Protein AF-A0A3M2I0D1-F1 (afdb_monomer_lite)

Structure (mmCIF, N/CA/C/O backbone):
data_AF-A0A3M2I0D1-F1
#
_entry.id   AF-A0A3M2I0D1-F1
#
loop_
_atom_site.group_PDB
_atom_site.id
_atom_site.type_symbol
_atom_site.label_atom_id
_atom_site.label_alt_id
_atom_site.label_comp_id
_atom_site.label_asym_id
_atom_site.label_entity_id
_atom_site.label_seq_id
_atom_site.pdbx_PDB_ins_code
_atom_site.Cartn_x
_atom_site.Cartn_y
_atom_site.Cartn_z
_atom_site.occupancy
_atom_site.B_iso_or_equiv
_atom_site.auth_seq_id
_atom_site.auth_comp_id
_atom_site.auth_asym_id
_atom_site.auth_atom_id
_atom_site.pdbx_PDB_model_num
ATOM 1 N N . MET A 1 1 ? 8.940 9.915 -27.633 1.00 45.81 1 MET A N 1
ATOM 2 C CA . MET A 1 1 ? 9.329 9.315 -28.927 1.00 45.81 1 MET A CA 1
ATOM 3 C C . MET A 1 1 ? 9.428 7.817 -28.698 1.00 45.81 1 MET A C 1
ATOM 5 O O . MET A 1 1 ? 9.950 7.446 -27.655 1.00 45.81 1 MET A O 1
ATOM 9 N N . GLU A 1 2 ? 8.844 6.983 -29.555 1.00 54.72 2 GLU A N 1
ATOM 10 C CA . GLU A 1 2 ? 8.881 5.522 -29.379 1.00 54.72 2 GLU A CA 1
ATOM 11 C C . GLU A 1 2 ? 10.183 4.942 -29.901 1.00 54.72 2 GLU A C 1
ATOM 13 O O . GLU A 1 2 ? 10.673 5.394 -30.930 1.00 54.72 2 GLU A O 1
ATOM 18 N N . ALA A 1 3 ? 10.687 3.928 -29.201 1.00 62.19 3 ALA A N 1
ATOM 19 C CA . ALA A 1 3 ? 11.728 3.029 -29.663 1.00 62.19 3 ALA A CA 1
ATOM 20 C C . ALA A 1 3 ? 11.055 1.749 -30.174 1.00 62.19 3 ALA A C 1
ATOM 22 O O . ALA A 1 3 ? 10.749 0.891 -29.354 1.00 62.19 3 ALA A O 1
ATOM 23 N N . PRO A 1 4 ? 10.797 1.597 -31.490 1.00 59.12 4 PRO A N 1
ATOM 24 C CA . PRO A 1 4 ? 9.963 0.507 -32.016 1.00 59.12 4 PRO A CA 1
ATOM 25 C C . PRO A 1 4 ? 10.510 -0.893 -31.703 1.00 59.12 4 PRO A C 1
ATOM 27 O O . PRO A 1 4 ? 9.766 -1.866 -31.648 1.00 59.12 4 PRO A O 1
ATOM 30 N N . SER A 1 5 ? 11.820 -0.998 -31.469 1.00 67.62 5 SER A N 1
ATOM 31 C CA . SER A 1 5 ? 12.511 -2.232 -31.084 1.00 67.62 5 SER A CA 1
ATOM 32 C C . SER A 1 5 ? 12.502 -2.518 -29.577 1.00 67.62 5 SER A C 1
ATOM 34 O O . SER A 1 5 ? 12.949 -3.588 -29.160 1.00 67.62 5 SER A O 1
ATOM 36 N N . ILE A 1 6 ? 12.013 -1.585 -28.755 1.00 75.94 6 ILE A N 1
ATOM 37 C CA . ILE A 1 6 ? 12.013 -1.675 -27.297 1.00 75.94 6 ILE A CA 1
ATOM 38 C C . ILE A 1 6 ? 10.580 -1.765 -26.790 1.00 75.94 6 ILE A C 1
ATOM 40 O O . ILE A 1 6 ? 9.801 -0.816 -26.861 1.00 75.94 6 ILE A O 1
ATOM 44 N N . ARG A 1 7 ? 10.244 -2.925 -26.230 1.00 82.62 7 ARG A N 1
ATOM 45 C CA . ARG A 1 7 ? 8.910 -3.189 -25.688 1.00 82.62 7 ARG A CA 1
ATOM 46 C C . ARG A 1 7 ? 8.740 -2.573 -24.303 1.00 82.62 7 ARG A C 1
ATOM 48 O O . ARG A 1 7 ? 9.711 -2.462 -23.546 1.00 82.62 7 ARG A O 1
ATOM 55 N N . LEU A 1 8 ? 7.484 -2.253 -23.977 1.00 83.69 8 LEU A N 1
ATOM 56 C CA . LEU A 1 8 ? 7.058 -1.859 -22.637 1.00 83.69 8 LEU A CA 1
ATOM 57 C C . LEU A 1 8 ? 7.552 -2.871 -21.600 1.00 83.69 8 LEU A C 1
ATOM 59 O O . LEU A 1 8 ? 7.472 -4.088 -21.780 1.00 83.69 8 LEU A O 1
ATOM 63 N N . SER A 1 9 ? 8.048 -2.331 -20.503 1.00 91.88 9 SER A N 1
ATOM 64 C CA . SER A 1 9 ? 8.570 -3.048 -19.355 1.00 91.88 9 SER A CA 1
ATOM 65 C C . SER A 1 9 ? 7.920 -2.496 -18.093 1.00 91.88 9 SER A C 1
ATOM 67 O O . SER A 1 9 ? 7.564 -1.321 -17.992 1.00 91.88 9 SER A O 1
ATOM 69 N N . ALA A 1 10 ? 7.795 -3.366 -17.110 1.00 93.81 10 ALA A N 1
ATOM 70 C CA . ALA A 1 10 ? 7.393 -3.028 -15.763 1.00 93.81 10 ALA A CA 1
ATOM 71 C C . ALA A 1 10 ? 8.303 -3.769 -14.778 1.00 93.81 10 ALA A C 1
ATOM 73 O O . ALA A 1 10 ? 9.190 -4.530 -15.178 1.00 93.81 10 ALA A O 1
ATOM 74 N N . MET A 1 11 ? 8.114 -3.534 -13.489 1.00 90.94 11 MET A N 1
ATOM 75 C CA . MET A 1 11 ? 8.874 -4.178 -12.433 1.00 90.94 11 MET A CA 1
ATOM 76 C C . MET A 1 11 ? 7.936 -4.900 -11.482 1.00 90.94 11 MET A C 1
ATOM 78 O O . MET A 1 11 ? 7.027 -4.294 -10.911 1.00 90.94 11 MET A O 1
ATOM 82 N N . ASN A 1 12 ? 8.202 -6.190 -11.296 1.00 87.38 12 ASN A N 1
ATOM 83 C CA . ASN A 1 12 ? 7.655 -6.958 -10.191 1.00 87.38 12 ASN A CA 1
ATOM 84 C C . ASN A 1 12 ? 8.738 -7.058 -9.109 1.00 87.38 12 ASN A C 1
ATOM 86 O O . ASN A 1 12 ? 9.779 -7.688 -9.330 1.00 87.38 12 ASN A O 1
ATOM 90 N N . LEU A 1 13 ? 8.534 -6.356 -7.989 1.00 85.12 13 LEU A N 1
ATOM 91 C CA . LEU A 1 13 ? 9.593 -6.008 -7.038 1.00 85.12 13 LEU A CA 1
ATOM 92 C C . LEU A 1 13 ? 10.851 -5.545 -7.788 1.00 85.12 13 LEU A C 1
ATOM 94 O O . LEU A 1 13 ? 10.807 -4.545 -8.495 1.00 85.12 13 LEU A O 1
ATOM 98 N N . ILE A 1 14 ? 11.952 -6.283 -7.677 1.00 84.94 14 ILE A N 1
ATOM 99 C CA . ILE A 1 14 ? 13.263 -5.952 -8.248 1.00 84.94 14 ILE A CA 1
ATOM 100 C C . ILE A 1 14 ? 13.497 -6.528 -9.653 1.00 84.94 14 ILE A C 1
ATOM 102 O O . ILE A 1 14 ? 14.562 -6.324 -10.232 1.00 84.94 14 ILE A O 1
ATOM 106 N N . LYS A 1 15 ? 12.548 -7.296 -10.206 1.00 87.81 15 LYS A N 1
ATOM 107 C CA . LYS A 1 15 ? 12.716 -7.984 -11.492 1.00 87.81 15 LYS A CA 1
ATOM 108 C C . LYS A 1 15 ? 11.980 -7.235 -12.608 1.00 87.81 15 LYS A C 1
ATOM 110 O O . LYS A 1 15 ? 10.758 -7.092 -12.530 1.00 87.81 15 LYS A O 1
ATOM 115 N N . PRO A 1 16 ? 12.676 -6.836 -13.688 1.00 91.81 16 PRO A N 1
ATOM 116 C CA . PRO A 1 16 ? 12.020 -6.374 -14.902 1.00 91.81 16 PRO A CA 1
ATOM 117 C C . PRO A 1 16 ? 11.172 -7.485 -15.526 1.00 91.81 16 PRO A C 1
ATOM 119 O O . PRO A 1 16 ? 11.629 -8.619 -15.697 1.00 91.81 16 PRO A O 1
ATOM 122 N N . VAL A 1 17 ? 9.944 -7.148 -15.894 1.00 91.81 17 VAL A N 1
ATOM 123 C CA . VAL A 1 17 ? 8.980 -8.041 -16.538 1.00 91.81 17 VAL A CA 1
ATOM 124 C C . VAL A 1 17 ? 8.343 -7.340 -17.733 1.00 91.81 17 VAL A C 1
ATOM 126 O O . VAL A 1 17 ? 8.230 -6.114 -17.758 1.00 91.81 17 VAL A O 1
ATOM 129 N N . ALA A 1 18 ? 7.939 -8.112 -18.738 1.00 90.69 18 ALA A N 1
ATOM 130 C CA . ALA A 1 18 ? 6.986 -7.614 -19.720 1.00 90.69 18 ALA A CA 1
ATOM 131 C C . ALA A 1 18 ? 5.598 -7.680 -19.063 1.00 90.69 18 ALA A C 1
ATOM 133 O O . ALA A 1 18 ? 5.230 -8.768 -18.610 1.00 90.69 18 ALA A O 1
ATOM 134 N N . PRO A 1 19 ? 4.865 -6.560 -18.943 1.00 90.88 19 PRO A N 1
ATOM 135 C CA . PRO A 1 19 ? 3.545 -6.585 -18.331 1.00 90.88 19 PRO A CA 1
ATOM 136 C C . PRO A 1 19 ? 2.597 -7.452 -19.176 1.00 90.88 19 PRO A C 1
ATOM 138 O O . PRO A 1 19 ? 2.590 -7.304 -20.405 1.00 90.88 19 PRO A O 1
ATOM 141 N N . PRO A 1 20 ? 1.811 -8.349 -18.556 1.00 90.12 20 PRO A N 1
ATOM 142 C CA . PRO A 1 20 ? 0.747 -9.064 -19.251 1.00 90.12 20 PRO A CA 1
ATOM 143 C C . PRO A 1 20 ? -0.273 -8.074 -19.826 1.00 90.12 20 PRO A C 1
ATOM 145 O O . PRO A 1 20 ? -0.554 -7.044 -19.210 1.00 90.12 20 PRO A O 1
ATOM 148 N N . VAL A 1 21 ? -0.836 -8.369 -21.000 1.00 89.50 21 VAL A N 1
ATOM 149 C CA . VAL A 1 21 ? -1.786 -7.460 -21.672 1.00 89.50 21 VAL A CA 1
ATOM 150 C C . VAL A 1 21 ? -3.038 -7.258 -20.819 1.00 89.50 21 VAL A C 1
ATOM 152 O O . VAL A 1 21 ? -3.574 -6.159 -20.756 1.00 89.50 21 VAL A O 1
ATOM 155 N N . GLU A 1 22 ? -3.464 -8.291 -20.098 1.00 89.00 22 GLU A N 1
ATOM 156 C CA . GLU A 1 22 ? -4.606 -8.265 -19.189 1.00 89.00 22 GLU A CA 1
ATOM 157 C C . GLU A 1 22 ? -4.433 -7.321 -17.988 1.00 89.00 22 GLU A C 1
ATOM 159 O O . GLU A 1 22 ? -5.434 -6.932 -17.382 1.00 89.00 22 GLU A O 1
ATOM 164 N N . GLU A 1 23 ? -3.195 -6.945 -17.651 1.00 90.12 23 GLU A N 1
ATOM 165 C CA . GLU A 1 23 ? -2.873 -5.972 -16.600 1.00 90.12 23 GLU A CA 1
ATOM 166 C C . GLU A 1 23 ? -2.748 -4.535 -17.124 1.00 90.12 23 GLU A C 1
ATOM 168 O O . GLU A 1 23 ? -2.553 -3.603 -16.341 1.00 90.12 23 GLU A O 1
ATOM 173 N N . LEU A 1 24 ? -2.839 -4.340 -18.440 1.00 93.62 24 LEU A N 1
ATOM 174 C CA . LEU A 1 24 ? -2.754 -3.031 -19.067 1.00 93.62 24 LEU A CA 1
ATOM 175 C C . LEU A 1 24 ? -4.150 -2.489 -19.357 1.00 93.62 24 LEU A C 1
ATOM 177 O O . LEU A 1 24 ? -4.973 -3.137 -20.001 1.00 93.62 24 LEU A O 1
ATOM 181 N N . ILE A 1 25 ? -4.386 -1.253 -18.932 1.00 94.38 25 ILE A N 1
ATOM 182 C CA . ILE A 1 25 ? -5.574 -0.482 -19.303 1.00 94.38 25 ILE A CA 1
ATOM 183 C C . ILE A 1 25 ? -5.159 0.769 -20.087 1.00 94.38 25 ILE A C 1
ATOM 185 O O . ILE A 1 25 ? -4.005 1.210 -19.970 1.00 94.38 25 ILE A O 1
ATOM 189 N N . PRO A 1 26 ? -6.069 1.376 -20.872 1.00 95.38 26 PRO A N 1
ATOM 190 C CA . PRO A 1 26 ? -5.855 2.722 -21.391 1.00 95.38 26 PRO A CA 1
ATOM 191 C C . PRO A 1 26 ? -5.503 3.680 -20.251 1.00 95.38 26 PRO A C 1
ATOM 193 O O . PRO A 1 26 ? -6.092 3.595 -19.175 1.00 95.38 26 PRO A O 1
ATOM 196 N N . LEU A 1 27 ? -4.538 4.574 -20.477 1.00 94.75 27 LEU A N 1
ATOM 197 C CA . LEU A 1 27 ? -4.132 5.559 -19.473 1.00 94.75 27 LEU A CA 1
ATOM 198 C C . LEU A 1 27 ? -5.348 6.411 -19.050 1.00 94.75 27 LEU A C 1
ATOM 200 O O . LEU A 1 27 ? -5.863 7.138 -19.904 1.00 94.75 27 LEU A O 1
ATOM 204 N N . PRO A 1 28 ? -5.797 6.356 -17.780 1.00 91.75 28 PRO A N 1
ATOM 205 C CA . PRO A 1 28 ? -6.964 7.112 -17.340 1.00 91.75 28 PRO A CA 1
ATOM 206 C C . PRO A 1 28 ? -6.766 8.620 -17.494 1.00 91.75 28 PRO A C 1
ATOM 208 O O . PRO A 1 28 ? -5.653 9.134 -17.312 1.00 91.75 28 PRO A O 1
ATOM 211 N N . GLU A 1 29 ? -7.853 9.339 -17.763 1.00 85.25 29 GLU A N 1
ATOM 212 C CA . GLU A 1 29 ? -7.865 10.802 -17.716 1.00 85.25 29 GLU A CA 1
ATOM 213 C C . GLU A 1 29 ? -7.417 11.300 -16.330 1.00 85.25 29 GLU A C 1
ATOM 215 O O . GLU A 1 29 ? -7.630 10.639 -15.315 1.00 85.25 29 GLU A O 1
ATOM 220 N N . ASN A 1 30 ? -6.751 12.456 -16.283 1.00 82.56 30 ASN A N 1
ATOM 221 C CA . ASN A 1 30 ? -6.165 13.045 -15.067 1.00 82.56 30 ASN A CA 1
ATOM 222 C C . ASN A 1 30 ? -5.023 12.246 -14.403 1.00 82.56 30 ASN A C 1
ATOM 224 O O . ASN A 1 30 ? -4.564 12.618 -13.321 1.00 82.56 30 ASN A O 1
ATOM 228 N N . THR A 1 31 ? -4.503 11.196 -15.048 1.00 87.94 31 THR A N 1
ATOM 229 C CA . THR A 1 31 ? -3.264 10.538 -14.603 1.00 87.94 31 THR A CA 1
ATOM 230 C C . THR A 1 31 ? -2.075 11.489 -14.734 1.00 87.94 31 THR A C 1
ATOM 232 O O . THR A 1 31 ? -1.810 12.022 -15.814 1.00 87.94 31 THR A O 1
ATOM 235 N N . GLN A 1 32 ? -1.304 11.655 -13.658 1.00 90.56 32 GLN A N 1
ATOM 236 C CA . GLN A 1 32 ? -0.058 12.420 -13.704 1.00 90.56 32 GLN A CA 1
ATOM 237 C C . GLN A 1 32 ? 1.090 11.496 -14.101 1.00 90.56 32 GLN A C 1
ATOM 239 O O . GLN A 1 32 ? 1.310 10.466 -13.469 1.00 90.56 32 GLN A O 1
ATOM 244 N N . VAL A 1 33 ? 1.840 11.865 -15.136 1.00 93.00 33 VAL A N 1
ATOM 245 C CA . VAL A 1 33 ? 3.032 11.127 -15.569 1.00 93.00 33 VAL A CA 1
ATOM 246 C C . VAL A 1 33 ? 4.255 11.943 -15.187 1.00 93.00 33 VAL A C 1
ATOM 248 O O . VAL A 1 33 ? 4.463 13.032 -15.719 1.00 93.00 33 VAL A O 1
ATOM 251 N N . LEU A 1 34 ? 5.046 11.423 -14.252 1.00 91.50 34 LEU A N 1
ATOM 252 C CA . LEU A 1 34 ? 6.153 12.145 -13.632 1.00 91.50 34 LEU A CA 1
ATOM 253 C C . LEU A 1 34 ? 7.497 11.508 -14.008 1.00 91.50 34 LEU A C 1
ATOM 255 O O . LEU A 1 34 ? 7.589 10.277 -14.041 1.00 91.50 34 LEU A O 1
ATOM 259 N N . PRO A 1 35 ? 8.545 12.308 -14.276 1.00 93.25 35 PRO A N 1
ATOM 260 C CA . PRO A 1 35 ? 9.894 11.785 -14.449 1.00 93.25 35 PRO A CA 1
ATOM 261 C C . PRO A 1 35 ? 10.429 11.213 -13.132 1.00 93.25 35 PRO A C 1
ATOM 263 O O . PRO A 1 35 ? 10.116 11.711 -12.052 1.00 93.25 35 PRO A O 1
ATOM 266 N N . LEU A 1 36 ? 11.274 10.188 -13.231 1.00 94.75 36 LEU A N 1
ATOM 267 C CA . LEU A 1 36 ? 11.945 9.565 -12.091 1.00 94.75 36 LEU A CA 1
ATOM 268 C C . LEU A 1 36 ? 13.440 9.945 -12.118 1.00 94.75 36 LEU A C 1
ATOM 270 O O . LEU A 1 36 ? 14.231 9.255 -12.765 1.00 94.75 36 LEU A O 1
ATOM 274 N N . PRO A 1 37 ? 13.846 11.066 -11.490 1.00 92.56 37 PRO A N 1
ATOM 275 C CA . PRO A 1 37 ? 15.218 11.572 -11.564 1.00 92.56 37 PRO A CA 1
ATOM 276 C C . PRO A 1 37 ? 16.243 10.590 -10.978 1.00 92.56 37 PRO A C 1
ATOM 278 O O . PRO A 1 37 ? 15.942 9.844 -10.046 1.00 92.56 37 PRO A O 1
ATOM 281 N N . GLY A 1 38 ? 17.463 10.593 -11.528 1.00 93.19 38 GLY A N 1
ATOM 282 C CA . GLY A 1 38 ? 18.558 9.708 -11.102 1.00 93.19 38 GLY A CA 1
ATOM 283 C C . GLY A 1 38 ? 18.327 8.222 -11.398 1.00 93.19 38 GLY A C 1
ATOM 284 O O . GLY A 1 38 ? 18.958 7.357 -10.795 1.00 93.19 38 GLY A O 1
ATOM 285 N N . ARG A 1 39 ? 17.383 7.896 -12.284 1.00 95.75 39 ARG A N 1
ATOM 286 C CA . ARG A 1 39 ? 17.065 6.521 -12.678 1.00 95.75 39 ARG A CA 1
ATOM 287 C C . ARG A 1 39 ? 17.179 6.364 -14.185 1.00 95.75 39 ARG A C 1
ATOM 289 O O . ARG A 1 39 ? 16.955 7.305 -14.940 1.00 95.75 39 ARG A O 1
ATOM 296 N N . ILE A 1 40 ? 17.525 5.157 -14.616 1.00 95.38 40 ILE A N 1
ATOM 297 C CA . ILE A 1 40 ? 17.720 4.800 -16.024 1.00 95.38 40 ILE A CA 1
ATOM 298 C C . ILE A 1 40 ? 16.592 3.849 -16.427 1.00 95.38 40 ILE A C 1
ATOM 300 O O . ILE A 1 40 ? 16.430 2.818 -15.767 1.00 95.38 40 ILE A O 1
ATOM 304 N N . PRO A 1 41 ? 15.811 4.146 -17.479 1.00 94.31 41 PRO A N 1
ATOM 305 C CA . PRO A 1 41 ? 14.731 3.270 -17.897 1.00 94.31 41 PRO A CA 1
ATOM 306 C C . PRO A 1 41 ? 15.277 1.913 -18.339 1.00 94.31 41 PRO A C 1
ATOM 308 O O . PRO A 1 41 ? 16.274 1.818 -19.059 1.00 94.31 41 PRO A O 1
ATOM 311 N N . ILE A 1 42 ? 14.596 0.854 -17.913 1.00 93.94 42 ILE A N 1
ATOM 312 C CA . ILE A 1 42 ? 14.835 -0.501 -18.406 1.00 93.94 42 ILE A CA 1
ATOM 313 C C . ILE A 1 42 ? 13.777 -0.784 -19.461 1.00 93.94 42 ILE A C 1
ATOM 315 O O . ILE A 1 42 ? 12.608 -0.568 -19.189 1.00 93.94 42 ILE A O 1
ATOM 319 N N . GLY A 1 43 ? 14.146 -1.300 -20.629 1.00 90.06 43 GLY A N 1
ATOM 320 C CA . GLY A 1 43 ? 13.210 -1.812 -21.639 1.00 90.06 43 GLY A CA 1
ATOM 321 C C . GLY A 1 43 ? 13.538 -3.247 -22.039 1.00 90.06 43 GLY A C 1
ATOM 322 O O . GLY A 1 43 ? 14.525 -3.809 -21.567 1.00 90.06 43 GLY A O 1
ATOM 323 N N . PHE A 1 44 ? 12.744 -3.850 -22.927 1.00 88.38 44 PHE A N 1
ATOM 324 C CA . PHE A 1 44 ? 13.055 -5.169 -23.495 1.00 88.38 44 PHE A CA 1
ATOM 325 C C . PHE A 1 44 ? 13.415 -5.081 -24.978 1.00 88.38 44 PHE A C 1
ATOM 327 O O . PHE A 1 44 ? 12.580 -4.681 -25.786 1.00 88.38 44 PHE A O 1
ATOM 334 N N . SER A 1 45 ? 14.619 -5.543 -25.332 1.00 86.81 45 SER A N 1
ATOM 335 C CA . SER A 1 45 ? 15.029 -5.829 -26.713 1.00 86.81 45 SER A CA 1
ATOM 336 C C . SER A 1 45 ? 15.004 -7.344 -26.927 1.00 86.81 45 SER A C 1
ATOM 338 O O . SER A 1 45 ? 15.786 -8.097 -26.332 1.00 86.81 45 SER A O 1
ATOM 340 N N . GLY A 1 46 ? 14.026 -7.830 -27.695 1.00 84.88 46 GLY A N 1
ATOM 341 C CA . GLY A 1 46 ? 13.708 -9.259 -27.740 1.00 84.88 46 GLY A CA 1
ATOM 342 C C . GLY A 1 46 ? 13.377 -9.793 -26.340 1.00 84.88 46 GLY A C 1
ATOM 343 O O . GLY A 1 46 ? 12.484 -9.272 -25.672 1.00 84.88 46 GLY A O 1
ATOM 344 N N . ARG A 1 47 ? 14.098 -10.823 -25.874 1.00 83.69 47 ARG A N 1
ATOM 345 C CA . ARG A 1 47 ? 13.947 -11.403 -24.520 1.00 83.69 47 ARG A CA 1
ATOM 346 C C . ARG A 1 47 ? 14.863 -10.776 -23.460 1.00 83.69 47 ARG A C 1
ATOM 348 O O . ARG A 1 47 ? 14.726 -11.105 -22.286 1.00 83.69 47 ARG A O 1
ATOM 355 N N . LYS A 1 48 ? 15.800 -9.904 -23.847 1.00 87.00 48 LYS A N 1
ATOM 356 C CA . LYS A 1 48 ? 16.790 -9.322 -22.931 1.00 87.00 48 LYS A CA 1
ATOM 357 C C . LYS A 1 48 ? 16.314 -7.963 -22.424 1.00 87.00 48 LYS A C 1
ATOM 359 O O . LYS A 1 48 ? 15.876 -7.125 -23.212 1.00 87.00 48 LYS A O 1
ATOM 364 N N . SER A 1 49 ? 16.422 -7.741 -21.117 1.00 90.94 49 SER A N 1
ATOM 365 C CA . SER A 1 49 ? 16.258 -6.411 -20.531 1.00 90.94 49 SER A CA 1
ATOM 366 C C . SER A 1 49 ? 17.484 -5.556 -20.848 1.00 90.94 49 SER A C 1
ATOM 368 O O . SER A 1 49 ? 18.612 -6.026 -20.689 1.00 90.94 49 SER A O 1
ATOM 370 N N . VAL A 1 50 ? 17.276 -4.313 -21.269 1.00 91.44 50 VAL A N 1
ATOM 371 C CA . VAL A 1 50 ? 18.337 -3.367 -21.633 1.00 91.44 50 VAL A CA 1
ATOM 372 C C . VAL A 1 50 ? 18.152 -2.047 -20.894 1.00 91.44 50 VAL A C 1
ATOM 374 O O . VAL A 1 50 ? 17.025 -1.592 -20.706 1.00 91.44 50 VAL A O 1
ATOM 377 N N . LEU A 1 51 ? 19.263 -1.433 -20.483 1.00 93.12 51 LEU A N 1
ATOM 378 C CA . LEU A 1 51 ? 19.274 -0.070 -19.960 1.00 93.12 51 LEU A CA 1
ATOM 379 C C . LEU A 1 51 ? 19.259 0.914 -21.124 1.00 93.12 51 LEU A C 1
ATOM 381 O O . LEU A 1 51 ? 20.087 0.824 -22.030 1.00 93.12 51 LEU A O 1
ATOM 385 N N . LEU A 1 52 ? 18.337 1.865 -21.084 1.00 90.69 52 LEU A N 1
ATOM 386 C CA . LEU A 1 52 ? 18.178 2.876 -22.117 1.00 90.69 52 LEU A CA 1
ATOM 387 C C . LEU A 1 52 ? 18.679 4.198 -21.548 1.00 90.69 52 LEU A C 1
ATOM 389 O O . LEU A 1 52 ? 17.984 4.839 -20.775 1.00 90.69 52 LEU A O 1
ATOM 393 N N . ARG A 1 53 ? 19.907 4.593 -21.884 1.00 89.75 53 ARG A N 1
ATOM 394 C CA . ARG A 1 53 ? 20.439 5.910 -21.485 1.00 89.75 53 ARG A CA 1
ATOM 395 C C . ARG A 1 53 ? 20.076 6.984 -22.498 1.00 89.75 53 ARG A C 1
ATOM 397 O O . ARG A 1 53 ? 19.727 8.102 -22.132 1.00 89.75 53 ARG A O 1
ATOM 404 N N . GLU A 1 54 ? 20.107 6.605 -23.769 1.00 87.50 54 GLU A N 1
ATOM 405 C CA . GLU A 1 54 ? 19.847 7.490 -24.890 1.00 87.50 54 GLU A CA 1
ATOM 406 C C . GLU A 1 54 ? 18.934 6.824 -25.912 1.00 87.50 54 GLU A C 1
ATOM 408 O O . GLU A 1 54 ? 18.965 5.609 -26.121 1.00 87.50 54 GLU A O 1
ATOM 413 N N . PHE A 1 55 ? 18.142 7.647 -26.588 1.00 82.50 55 PHE A N 1
ATOM 414 C CA . PHE A 1 55 ? 17.348 7.259 -27.738 1.00 82.50 55 PHE A CA 1
ATOM 415 C C . PHE A 1 55 ? 17.368 8.393 -28.765 1.00 82.50 55 PHE A C 1
ATOM 417 O O . PHE A 1 55 ? 17.059 9.534 -28.430 1.00 82.50 55 PHE A O 1
ATOM 424 N N . HIS A 1 56 ? 17.761 8.100 -30.011 1.00 83.38 56 HIS A N 1
ATOM 425 C CA . HIS A 1 56 ? 17.967 9.117 -31.058 1.00 83.38 56 HIS A CA 1
ATOM 426 C C . HIS A 1 56 ? 18.870 10.285 -30.606 1.00 83.38 56 HIS A C 1
ATOM 428 O O . HIS A 1 56 ? 18.545 11.451 -30.826 1.00 83.38 56 HIS A O 1
ATOM 434 N N . LYS A 1 57 ? 20.005 9.970 -29.957 1.00 84.38 57 LYS A N 1
ATOM 435 C CA . LYS A 1 57 ? 20.973 10.948 -29.412 1.00 84.38 57 LYS A CA 1
ATOM 436 C C . LYS A 1 57 ? 20.377 11.918 -28.378 1.00 84.38 57 LYS A C 1
ATOM 438 O O . LYS A 1 57 ? 20.897 13.012 -28.177 1.00 84.38 57 LYS A O 1
ATOM 443 N N . ARG A 1 58 ? 19.260 11.549 -27.747 1.00 86.06 58 ARG A N 1
ATOM 444 C CA . ARG A 1 58 ? 18.653 12.294 -26.641 1.00 86.06 58 ARG A CA 1
ATOM 445 C C . ARG A 1 58 ? 18.638 11.425 -25.401 1.00 86.06 58 ARG A C 1
ATOM 447 O O . ARG A 1 58 ? 18.243 10.261 -25.478 1.00 86.06 58 ARG A O 1
ATOM 454 N N . THR A 1 59 ? 19.010 12.003 -24.268 1.00 85.69 59 THR A N 1
ATOM 455 C CA . THR A 1 59 ? 18.856 11.361 -22.964 1.00 85.69 59 THR A CA 1
ATOM 456 C C . THR A 1 59 ? 17.394 10.997 -22.737 1.00 85.69 59 THR A C 1
ATOM 458 O O . THR A 1 59 ? 16.494 11.796 -23.009 1.00 85.69 59 THR A O 1
ATOM 461 N N . VAL A 1 60 ? 17.153 9.783 -22.249 1.00 89.25 60 VAL A N 1
ATOM 462 C CA . VAL A 1 60 ? 15.815 9.317 -21.879 1.00 89.25 60 VAL A CA 1
ATOM 463 C C . VAL A 1 60 ? 15.718 9.112 -20.377 1.00 89.25 60 VAL A C 1
ATOM 465 O O . VAL A 1 60 ? 16.676 8.705 -19.725 1.00 89.25 60 VAL A O 1
ATOM 468 N N . TYR A 1 61 ? 14.530 9.371 -19.840 1.00 89.62 61 TYR A N 1
ATOM 469 C CA . TYR A 1 61 ? 14.236 9.243 -18.419 1.00 89.62 61 TYR A CA 1
ATOM 470 C C . TYR A 1 61 ? 13.078 8.267 -18.230 1.00 89.62 61 TYR A C 1
ATOM 472 O O . TYR A 1 61 ? 12.153 8.261 -19.053 1.00 89.62 61 TYR A O 1
ATOM 480 N N . PRO A 1 62 ? 13.095 7.440 -17.171 1.00 94.00 62 PRO A N 1
ATOM 481 C CA . PRO A 1 62 ? 11.936 6.648 -16.833 1.00 94.00 62 PRO A CA 1
ATOM 482 C C . PRO A 1 62 ? 10.853 7.580 -16.297 1.00 94.00 62 PRO A C 1
ATOM 484 O O . PRO A 1 62 ? 11.133 8.612 -15.679 1.00 94.00 62 PRO A O 1
ATOM 487 N N . VAL A 1 63 ? 9.607 7.191 -16.521 1.00 94.75 63 VAL A N 1
ATOM 488 C CA . VAL A 1 63 ? 8.444 7.884 -15.978 1.00 94.75 63 VAL A CA 1
ATOM 489 C C . VAL A 1 63 ? 7.603 6.917 -15.157 1.00 94.75 63 VAL A C 1
ATOM 491 O O . VAL A 1 63 ? 7.580 5.716 -15.430 1.00 94.75 63 VAL A O 1
ATOM 494 N N . GLY A 1 64 ? 6.909 7.446 -14.156 1.00 95.31 64 GLY A N 1
ATOM 495 C CA . GLY A 1 64 ? 5.897 6.725 -13.393 1.00 95.31 64 GLY A CA 1
ATOM 496 C C . GLY A 1 64 ? 4.548 7.425 -13.484 1.00 95.31 64 GLY A C 1
ATOM 497 O O . GLY A 1 64 ? 4.486 8.655 -13.515 1.00 95.31 64 GLY A O 1
ATOM 498 N N . ALA A 1 65 ? 3.472 6.644 -13.534 1.00 94.81 65 ALA A N 1
ATOM 499 C CA . ALA A 1 65 ? 2.112 7.164 -13.482 1.00 94.81 65 ALA A CA 1
ATOM 500 C C . ALA A 1 65 ? 1.602 7.214 -12.037 1.00 94.81 65 ALA A C 1
ATOM 502 O O . ALA A 1 65 ? 1.656 6.212 -11.327 1.00 94.81 65 ALA A O 1
ATOM 503 N N . VAL A 1 66 ? 1.067 8.362 -11.630 1.00 91.12 66 VAL A N 1
ATOM 504 C CA . VAL A 1 66 ? 0.275 8.530 -10.409 1.00 91.12 66 VAL A CA 1
ATOM 505 C C . VAL A 1 66 ? -1.192 8.508 -10.814 1.00 91.12 66 VAL A C 1
ATOM 507 O O . VAL A 1 66 ? -1.680 9.418 -11.489 1.00 91.12 66 VAL A O 1
ATOM 510 N N . LEU A 1 67 ? -1.860 7.420 -10.446 1.00 88.81 67 LEU A N 1
ATOM 511 C CA . LEU A 1 67 ? -3.219 7.115 -10.876 1.00 88.81 67 LEU A CA 1
ATOM 512 C C . LEU A 1 67 ? -4.266 7.942 -10.107 1.00 88.81 67 LEU A C 1
ATOM 514 O O . LEU A 1 67 ? -4.106 8.157 -8.897 1.00 88.81 67 LEU A O 1
ATOM 518 N N . PRO A 1 68 ? -5.366 8.354 -10.763 1.00 83.00 68 PRO A N 1
ATOM 519 C CA . PRO A 1 68 ? -6.501 8.949 -10.067 1.00 83.00 68 PRO A CA 1
ATOM 520 C C . PRO A 1 68 ? -7.193 7.927 -9.139 1.00 83.00 68 PRO A C 1
ATOM 522 O O . PRO A 1 68 ? -6.929 6.719 -9.229 1.00 83.00 68 PRO A O 1
ATOM 525 N N . PRO A 1 69 ? -8.093 8.389 -8.251 1.00 78.38 69 PRO A N 1
ATOM 526 C CA . PRO A 1 69 ? -8.980 7.513 -7.487 1.00 78.38 69 PRO A CA 1
ATOM 527 C C . PRO A 1 69 ? -9.710 6.497 -8.383 1.00 78.38 69 PRO A C 1
ATOM 529 O O . PRO A 1 69 ? -10.027 6.785 -9.535 1.00 78.38 69 PRO A O 1
ATOM 532 N N . GLY A 1 70 ? -9.975 5.302 -7.854 1.00 80.69 70 GLY A N 1
ATOM 533 C CA . GLY A 1 70 ? -10.604 4.182 -8.564 1.00 80.69 70 GLY A CA 1
ATOM 534 C C . GLY A 1 70 ? -9.638 3.158 -9.174 1.00 80.69 70 GLY A C 1
ATOM 535 O O . GLY A 1 70 ? -10.085 2.097 -9.604 1.00 80.69 70 GLY A O 1
ATOM 536 N N . TYR A 1 71 ? -8.328 3.425 -9.181 1.00 88.69 71 TYR A N 1
ATOM 537 C CA . TYR A 1 71 ? -7.333 2.559 -9.824 1.00 88.69 71 TYR A CA 1
ATOM 538 C C . TYR A 1 71 ? -6.231 2.101 -8.861 1.00 88.69 71 TYR A C 1
ATOM 540 O O . TYR A 1 71 ? -5.650 2.902 -8.121 1.00 88.69 71 TYR A O 1
ATOM 548 N N . LEU A 1 72 ? -5.891 0.812 -8.902 1.00 92.19 72 LEU A N 1
ATOM 549 C CA . LEU A 1 72 ? -4.726 0.249 -8.214 1.00 92.19 72 LEU A CA 1
ATOM 550 C C . LEU A 1 72 ? -3.619 -0.052 -9.218 1.00 92.19 72 LEU A C 1
ATOM 552 O O . LEU A 1 72 ? -3.870 -0.685 -10.238 1.00 92.19 72 LEU A O 1
ATOM 556 N N . ALA A 1 73 ? -2.392 0.362 -8.923 1.00 94.00 73 ALA A N 1
ATOM 557 C CA . ALA A 1 73 ? -1.218 -0.042 -9.680 1.00 94.00 73 ALA A CA 1
ATOM 558 C C . ALA A 1 73 ? -1.040 -1.560 -9.552 1.00 94.00 73 ALA A C 1
ATOM 560 O O . ALA A 1 73 ? -1.083 -2.085 -8.440 1.00 94.00 73 ALA A O 1
ATOM 561 N N . THR A 1 74 ? -0.829 -2.263 -10.666 1.00 94.88 74 THR A N 1
ATOM 562 C CA . THR A 1 74 ? -0.544 -3.712 -10.640 1.00 94.88 74 THR A CA 1
ATOM 563 C C . THR A 1 74 ? 0.942 -4.006 -10.752 1.00 94.88 74 THR A C 1
ATOM 565 O O . THR A 1 74 ? 1.399 -5.012 -10.222 1.00 94.88 74 THR A O 1
ATOM 568 N N . LEU A 1 75 ? 1.708 -3.116 -11.393 1.00 95.50 75 LEU A N 1
ATOM 569 C CA . LEU A 1 75 ? 3.157 -3.219 -11.554 1.00 95.50 75 LEU A CA 1
ATOM 570 C C . LEU A 1 75 ? 3.812 -1.838 -11.448 1.00 95.50 75 LEU A C 1
ATOM 572 O O . LEU A 1 75 ? 3.205 -0.813 -11.772 1.00 95.50 75 LEU A O 1
ATOM 576 N N . ARG A 1 76 ? 5.080 -1.815 -11.025 1.00 94.88 76 ARG A N 1
ATOM 577 C CA . ARG A 1 76 ? 5.863 -0.582 -10.831 1.00 94.88 76 ARG A CA 1
ATOM 578 C C . ARG A 1 76 ? 6.650 -0.213 -12.094 1.00 94.88 76 ARG A C 1
ATOM 580 O O . ARG A 1 76 ? 6.958 -1.111 -12.879 1.00 94.88 76 ARG A O 1
ATOM 587 N N . PRO A 1 77 ? 7.042 1.058 -12.293 1.00 95.69 77 PRO A N 1
ATOM 588 C CA . PRO A 1 77 ? 7.943 1.440 -13.379 1.00 95.69 77 PRO A CA 1
ATOM 589 C C . PRO A 1 77 ? 9.238 0.621 -13.375 1.00 95.69 77 PRO A C 1
ATOM 591 O O . PRO A 1 77 ? 9.813 0.369 -12.318 1.00 95.69 77 PRO A O 1
ATOM 594 N N . ALA A 1 78 ? 9.710 0.223 -14.557 1.00 95.00 78 ALA A N 1
ATOM 595 C CA . ALA A 1 78 ? 10.974 -0.491 -14.703 1.00 95.00 78 ALA A CA 1
ATOM 596 C C . ALA A 1 78 ? 12.139 0.487 -14.883 1.00 95.00 78 ALA A C 1
ATOM 598 O O . ALA A 1 78 ? 12.256 1.163 -15.909 1.00 95.00 78 ALA A O 1
ATOM 599 N N . TYR A 1 79 ? 13.038 0.524 -13.907 1.00 95.50 79 TYR A N 1
ATOM 600 C CA . TYR A 1 79 ? 14.240 1.343 -13.969 1.00 95.50 79 TYR A CA 1
ATOM 601 C C . TYR A 1 79 ? 15.386 0.719 -13.170 1.00 95.50 79 TYR A C 1
ATOM 603 O O . TYR A 1 79 ? 15.177 -0.167 -12.344 1.00 95.50 79 TYR A O 1
ATOM 611 N N . ALA A 1 80 ? 16.602 1.198 -13.417 1.00 94.81 80 ALA A N 1
ATOM 612 C CA . ALA A 1 80 ? 17.741 1.010 -12.530 1.00 94.81 80 ALA A CA 1
ATOM 613 C C . ALA A 1 80 ? 18.052 2.324 -11.809 1.00 94.81 80 ALA A C 1
ATOM 615 O O . ALA A 1 80 ? 18.089 3.384 -12.438 1.00 94.81 80 ALA A O 1
ATOM 616 N N . THR A 1 81 ? 18.278 2.246 -10.503 1.00 94.56 81 THR A N 1
ATOM 617 C CA . THR A 1 81 ? 18.571 3.400 -9.646 1.00 94.56 81 T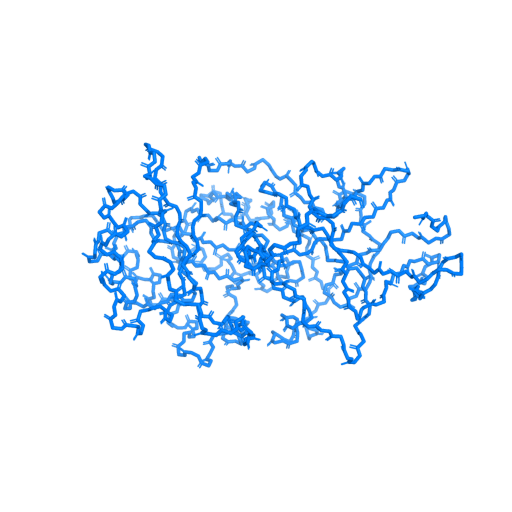HR A CA 1
ATOM 618 C C . THR A 1 81 ? 20.065 3.692 -9.657 1.00 94.56 81 THR A C 1
ATOM 620 O O . THR A 1 81 ? 20.879 2.784 -9.486 1.00 94.56 81 THR A O 1
ATOM 623 N N . GLN A 1 82 ? 20.439 4.948 -9.900 1.00 93.69 82 GLN A N 1
ATOM 624 C CA . GLN A 1 82 ? 21.831 5.389 -9.811 1.00 93.69 82 GLN A CA 1
ATOM 625 C C . GLN A 1 82 ? 22.241 5.592 -8.347 1.00 93.69 82 GLN A C 1
ATOM 627 O O . GLN A 1 82 ? 21.395 5.770 -7.473 1.00 93.69 82 GLN A O 1
ATOM 632 N N . LEU A 1 83 ? 23.547 5.570 -8.076 1.00 90.56 83 LEU A N 1
ATOM 633 C CA . LEU A 1 83 ? 24.080 5.691 -6.714 1.00 90.56 83 LEU A CA 1
ATOM 634 C C . LEU A 1 83 ? 23.709 7.029 -6.049 1.00 90.56 83 LEU A C 1
ATOM 636 O O . LEU A 1 83 ? 23.443 7.074 -4.853 1.00 90.56 83 LEU A O 1
ATOM 640 N N . ASP A 1 84 ? 23.666 8.097 -6.839 1.00 90.88 84 ASP A N 1
ATOM 641 C CA . ASP A 1 84 ? 23.354 9.474 -6.455 1.00 90.88 84 ASP A CA 1
ATOM 642 C C . ASP A 1 84 ? 21.874 9.841 -6.668 1.00 90.88 84 ASP A C 1
ATOM 644 O O . ASP A 1 84 ? 21.503 11.014 -6.611 1.00 90.88 84 ASP A O 1
ATOM 648 N N . ALA A 1 85 ? 21.010 8.853 -6.927 1.00 92.25 85 ALA A N 1
ATOM 649 C CA . ALA A 1 85 ? 19.609 9.112 -7.219 1.00 92.25 85 ALA A CA 1
ATOM 650 C C . ALA A 1 85 ? 18.902 9.781 -6.024 1.00 92.25 85 ALA A C 1
ATOM 652 O O . ALA A 1 85 ? 18.950 9.253 -4.905 1.00 92.25 85 ALA A O 1
ATOM 653 N N . PRO A 1 86 ? 18.189 10.906 -6.237 1.00 89.62 86 PRO A N 1
ATOM 654 C CA . PRO A 1 86 ? 17.449 11.558 -5.165 1.00 89.62 86 PRO A CA 1
ATOM 655 C C . PRO A 1 86 ? 16.272 10.688 -4.710 1.00 89.62 86 PRO A C 1
ATOM 657 O O . PRO A 1 86 ? 15.820 9.787 -5.426 1.00 89.62 86 PRO A O 1
ATOM 660 N N . PHE A 1 87 ? 15.727 10.988 -3.532 1.00 86.44 87 PHE A N 1
ATOM 661 C CA . PHE A 1 87 ? 14.463 10.399 -3.098 1.00 86.44 87 PHE A CA 1
ATOM 662 C C . PHE A 1 87 ? 13.340 10.798 -4.052 1.00 86.44 87 PHE A C 1
ATOM 664 O O . PHE A 1 87 ? 13.226 11.959 -4.454 1.00 86.44 87 PHE A O 1
ATOM 671 N N . LEU A 1 88 ? 12.506 9.827 -4.412 1.00 85.50 88 LEU A N 1
ATOM 672 C CA . LEU A 1 88 ? 11.280 10.110 -5.140 1.00 85.50 88 LEU A CA 1
ATOM 673 C C . LEU A 1 88 ? 10.223 10.665 -4.179 1.00 85.50 88 LEU A C 1
ATOM 675 O O . LEU A 1 88 ? 10.134 10.208 -3.036 1.00 85.50 88 LEU A O 1
ATOM 679 N N . PRO A 1 89 ? 9.372 11.602 -4.637 1.00 79.94 89 PRO A N 1
ATOM 680 C CA . PRO A 1 89 ? 8.202 12.022 -3.876 1.00 79.94 89 PRO A CA 1
ATOM 681 C C . PRO A 1 89 ? 7.356 10.816 -3.453 1.00 79.94 89 PRO A C 1
ATOM 683 O O . PRO A 1 89 ? 7.196 9.866 -4.222 1.00 79.94 89 PRO A O 1
ATOM 686 N N . PHE A 1 90 ? 6.765 10.856 -2.260 1.00 78.25 90 PHE A N 1
ATOM 687 C CA . PHE A 1 90 ? 5.884 9.784 -1.792 1.00 78.25 90 PHE A CA 1
ATOM 688 C C . PHE A 1 90 ? 4.603 9.750 -2.634 1.00 78.25 90 PHE A C 1
ATOM 690 O O . PHE A 1 90 ? 3.692 10.562 -2.454 1.00 78.25 90 PHE A O 1
ATOM 697 N N . ARG A 1 91 ? 4.550 8.826 -3.592 1.00 83.94 91 ARG A N 1
ATOM 698 C CA . ARG A 1 91 ? 3.409 8.560 -4.478 1.00 83.94 91 ARG A CA 1
ATOM 699 C C . ARG A 1 91 ? 3.328 7.066 -4.755 1.00 83.94 91 ARG A C 1
ATOM 701 O O . ARG A 1 91 ? 4.320 6.355 -4.628 1.00 83.94 91 ARG A O 1
ATOM 708 N N . GLY A 1 92 ? 2.153 6.604 -5.166 1.00 86.88 92 GLY A N 1
ATOM 709 C CA . GLY A 1 92 ? 2.013 5.293 -5.786 1.00 86.88 92 GLY A CA 1
ATOM 710 C C . GLY A 1 92 ? 2.385 5.380 -7.264 1.00 86.88 92 GLY A C 1
ATOM 711 O O . GLY A 1 92 ? 1.635 5.971 -8.038 1.00 86.88 92 GLY A O 1
ATOM 712 N N . TYR A 1 93 ? 3.531 4.818 -7.649 1.00 93.06 93 TYR A N 1
ATOM 713 C CA . TYR A 1 93 ? 4.004 4.828 -9.037 1.00 93.06 93 TYR A CA 1
ATOM 714 C C . TYR A 1 93 ? 3.609 3.540 -9.768 1.00 93.06 93 TYR A C 1
ATOM 716 O O . TYR A 1 93 ? 4.069 2.454 -9.412 1.00 93.06 93 TYR A O 1
ATOM 724 N N . ALA A 1 94 ? 2.815 3.673 -10.829 1.00 95.75 94 ALA A N 1
ATOM 725 C CA . ALA A 1 94 ? 2.463 2.597 -11.751 1.00 95.75 94 ALA A CA 1
ATOM 726 C C . ALA A 1 94 ? 3.334 2.632 -13.016 1.00 9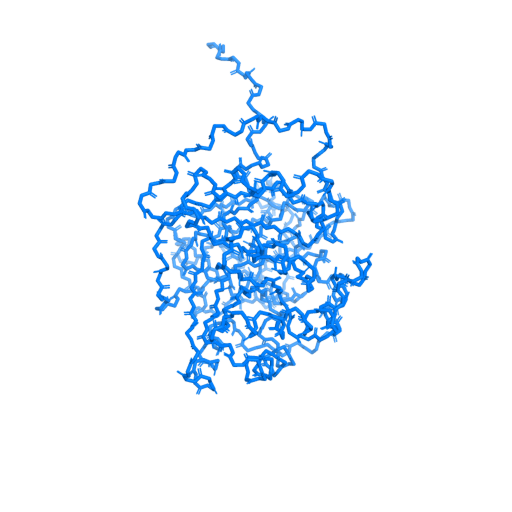5.75 94 ALA A C 1
ATOM 728 O O . ALA A 1 94 ? 3.710 3.709 -13.495 1.00 95.75 94 ALA A O 1
ATOM 729 N N . ALA A 1 95 ? 3.640 1.460 -13.578 1.00 96.56 95 ALA A N 1
ATOM 730 C CA . ALA A 1 95 ? 4.287 1.365 -14.884 1.00 96.56 95 ALA A CA 1
ATOM 731 C C . ALA A 1 95 ? 3.389 1.957 -15.971 1.00 96.56 95 ALA A C 1
ATOM 733 O O . ALA A 1 95 ? 2.220 1.599 -16.084 1.00 96.56 95 ALA A O 1
ATOM 734 N N . VAL A 1 96 ? 3.949 2.838 -16.794 1.00 95.38 96 VAL A N 1
ATOM 735 C CA . VAL A 1 96 ? 3.249 3.496 -17.897 1.00 95.38 96 VAL A CA 1
ATOM 736 C C . VAL A 1 96 ? 4.106 3.448 -19.148 1.00 95.38 96 VAL A C 1
ATOM 738 O O . VAL A 1 96 ? 5.331 3.548 -19.090 1.00 95.38 96 VAL A O 1
ATOM 741 N N . GLY A 1 97 ? 3.460 3.328 -20.297 1.00 92.00 97 GLY A N 1
ATOM 742 C CA . GLY A 1 97 ? 4.132 3.478 -21.573 1.00 92.00 97 GLY A CA 1
ATOM 743 C C . GLY A 1 97 ? 3.153 3.402 -22.723 1.00 92.00 97 GLY A C 1
ATOM 744 O O . GLY A 1 97 ? 2.069 3.986 -22.658 1.00 92.00 97 GLY A O 1
ATOM 745 N N . LYS A 1 98 ? 3.553 2.728 -23.799 1.00 88.56 98 LYS A N 1
ATOM 746 C CA . LYS A 1 98 ? 2.739 2.617 -25.001 1.00 88.56 98 LYS A CA 1
ATOM 747 C C . LYS A 1 98 ? 2.676 1.192 -25.533 1.00 88.56 98 LYS A C 1
ATOM 749 O O . LYS A 1 98 ? 3.666 0.468 -25.476 1.00 88.56 98 LYS A O 1
ATOM 754 N N . LEU A 1 99 ? 1.514 0.847 -26.073 1.00 86.81 99 LEU A N 1
ATOM 755 C CA . LEU A 1 99 ? 1.218 -0.393 -26.782 1.00 86.81 99 LEU A CA 1
ATOM 756 C C . LEU A 1 99 ? 0.356 -0.025 -27.996 1.00 86.81 99 LEU A C 1
ATOM 758 O O . LEU A 1 99 ? -0.620 0.707 -27.837 1.00 86.81 99 LEU A O 1
ATOM 762 N N . ASP A 1 100 ? 0.749 -0.452 -29.198 1.00 85.62 100 ASP A N 1
ATOM 763 C CA . ASP A 1 100 ? 0.043 -0.174 -30.461 1.00 85.62 100 ASP A CA 1
ATOM 764 C C . ASP A 1 100 ? -0.345 1.309 -30.646 1.00 85.62 100 ASP A C 1
ATOM 766 O O . ASP A 1 100 ? -1.501 1.657 -30.889 1.00 85.62 100 ASP A O 1
ATOM 770 N N . ASN A 1 101 ? 0.629 2.214 -30.473 1.00 84.50 101 ASN A N 1
ATOM 771 C CA . ASN A 1 101 ? 0.476 3.680 -30.506 1.00 84.50 101 ASN A CA 1
ATOM 772 C C . ASN A 1 101 ? -0.445 4.298 -29.432 1.00 84.50 101 ASN A C 1
ATOM 774 O O . ASN A 1 101 ? -0.601 5.523 -29.393 1.00 84.50 101 ASN A O 1
ATOM 778 N N . ARG A 1 102 ? -1.010 3.508 -28.512 1.00 89.88 102 ARG A N 1
ATOM 779 C CA . ARG A 1 102 ? -1.871 3.983 -27.418 1.00 89.88 102 ARG A CA 1
ATOM 780 C C . ARG A 1 102 ? -1.105 4.043 -26.105 1.00 89.88 102 ARG A C 1
ATOM 782 O O . ARG A 1 102 ? -0.255 3.200 -25.834 1.00 89.88 102 ARG A O 1
ATOM 789 N N . ARG A 1 103 ? -1.402 5.046 -25.273 1.00 93.31 103 ARG A N 1
ATOM 790 C CA . ARG A 1 103 ? -0.844 5.132 -23.916 1.00 93.31 103 ARG A CA 1
ATOM 791 C C . ARG A 1 103 ? -1.566 4.143 -23.012 1.00 93.31 103 ARG A C 1
ATOM 793 O O . ARG A 1 103 ? -2.793 4.154 -22.948 1.00 93.31 103 ARG A O 1
ATOM 800 N N . VAL A 1 104 ? -0.793 3.330 -22.308 1.00 95.19 104 VAL A N 1
ATOM 801 C CA . VAL A 1 104 ? -1.294 2.288 -21.410 1.00 95.19 104 VAL A CA 1
ATOM 802 C C . VAL A 1 104 ? -0.577 2.352 -20.071 1.00 95.19 104 VAL A C 1
ATOM 804 O O . VAL A 1 104 ? 0.560 2.826 -19.988 1.00 95.19 104 VAL A O 1
ATOM 807 N N . VAL A 1 105 ? -1.241 1.867 -19.029 1.00 96.38 105 VAL A N 1
ATOM 808 C CA . VAL A 1 105 ? -0.717 1.809 -17.662 1.00 96.38 105 VAL A CA 1
ATOM 809 C C . VAL A 1 105 ? -1.018 0.447 -17.042 1.00 96.38 105 VAL A C 1
ATOM 811 O O . VAL A 1 105 ? -2.071 -0.131 -17.308 1.00 96.38 105 VAL A O 1
ATOM 814 N N . SER A 1 106 ? -0.092 -0.067 -16.231 1.00 95.75 106 SER A N 1
ATOM 815 C CA . SER A 1 106 ? -0.285 -1.295 -15.454 1.00 95.75 106 SER A CA 1
ATOM 816 C C . SER A 1 106 ? -1.148 -1.001 -14.235 1.00 95.75 106 SER A C 1
ATOM 818 O O . SER A 1 106 ? -0.654 -0.556 -13.192 1.00 95.75 106 SER A O 1
ATOM 820 N N . ALA A 1 107 ? -2.452 -1.187 -14.398 1.00 94.25 107 ALA A N 1
ATOM 821 C CA . ALA A 1 107 ? -3.429 -0.853 -13.384 1.00 94.25 107 ALA A CA 1
ATOM 822 C C . ALA A 1 107 ? -4.656 -1.761 -13.454 1.00 94.25 107 ALA A C 1
ATOM 824 O O . ALA A 1 107 ? -5.051 -2.273 -14.500 1.00 94.25 107 ALA A O 1
ATOM 825 N N . TYR A 1 108 ? -5.290 -1.911 -12.304 1.00 90.88 108 TYR A N 1
ATOM 826 C CA . TYR A 1 108 ? -6.546 -2.603 -12.129 1.00 90.88 108 TYR A CA 1
ATOM 827 C C . TYR A 1 108 ? -7.599 -1.566 -11.743 1.00 90.88 108 TYR A C 1
ATOM 829 O O . TYR A 1 108 ? -7.387 -0.788 -10.811 1.00 90.88 108 TYR A O 1
ATOM 837 N N . ALA A 1 109 ? -8.707 -1.561 -12.487 1.00 84.25 109 ALA A N 1
ATOM 838 C CA . ALA A 1 109 ? -9.911 -0.771 -12.239 1.00 84.25 109 ALA A CA 1
ATOM 839 C C . ALA A 1 109 ? -11.059 -1.735 -11.896 1.00 84.25 109 ALA A C 1
ATOM 841 O O . ALA A 1 109 ? -11.708 -2.283 -12.786 1.00 84.25 109 ALA A O 1
ATOM 842 N N . PRO A 1 110 ? -11.247 -2.057 -10.621 1.00 68.31 110 PRO A N 1
ATOM 843 C CA . PRO A 1 110 ? -12.254 -3.017 -10.174 1.00 68.31 110 PRO A CA 1
ATOM 844 C C . PRO A 1 110 ? -13.618 -2.344 -10.124 1.00 68.31 110 PRO A C 1
ATOM 846 O O . PRO A 1 110 ? -13.679 -1.117 -10.025 1.00 68.31 110 PRO A O 1
ATOM 849 N N . PRO A 1 111 ? -14.718 -3.115 -10.069 1.00 67.38 111 PRO A N 1
ATOM 850 C CA . PRO A 1 111 ? -16.012 -2.592 -9.647 1.00 67.38 111 PRO A CA 1
ATOM 851 C C . PRO A 1 111 ? -15.952 -2.322 -8.137 1.00 67.38 111 PRO A C 1
ATOM 853 O O . PRO A 1 111 ? -16.510 -3.060 -7.331 1.00 67.38 111 PRO A O 1
ATOM 856 N N . PHE A 1 112 ? -15.137 -1.358 -7.725 1.00 64.88 112 PHE A N 1
ATOM 857 C CA . PHE A 1 112 ? -15.131 -0.877 -6.358 1.00 64.88 112 PHE A CA 1
ATOM 858 C C . PHE A 1 112 ? -16.336 0.024 -6.167 1.00 64.88 112 PHE A C 1
ATOM 860 O O . PHE A 1 112 ? -16.636 0.856 -7.025 1.00 64.88 112 PHE A O 1
ATOM 867 N N . VAL A 1 113 ? -16.988 -0.106 -5.017 1.00 59.59 113 VAL A N 1
ATOM 868 C CA . VAL A 1 113 ? -17.872 0.952 -4.545 1.00 59.59 113 VAL A CA 1
ATOM 869 C C . VAL A 1 113 ? -16.995 2.189 -4.383 1.00 59.59 113 VAL A C 1
ATOM 871 O O . VAL A 1 113 ? -15.982 2.144 -3.687 1.00 59.59 113 VAL A O 1
ATOM 874 N N . GLN A 1 114 ? -17.311 3.265 -5.100 1.00 58.97 114 GLN A N 1
ATOM 875 C CA . GLN A 1 114 ? -16.650 4.538 -4.849 1.00 58.97 114 GLN A CA 1
ATOM 876 C C . GLN A 1 114 ? -17.260 5.128 -3.577 1.00 58.97 114 GLN A C 1
ATOM 878 O O . GLN A 1 114 ? -18.488 5.231 -3.494 1.00 58.97 114 GLN A O 1
ATOM 883 N N . PRO A 1 115 ? -16.450 5.501 -2.574 1.00 54.91 115 PRO A N 1
ATOM 884 C CA . PRO A 1 115 ? -16.976 6.218 -1.431 1.00 54.91 115 PRO A CA 1
ATOM 885 C C . PRO A 1 115 ? -17.529 7.576 -1.897 1.00 54.91 115 PRO A C 1
ATOM 887 O O . PRO A 1 115 ? -17.064 8.112 -2.909 1.00 54.91 115 PRO A O 1
ATOM 890 N N . PRO A 1 116 ? -18.490 8.165 -1.164 1.00 53.03 116 PRO A N 1
ATOM 891 C CA . PRO A 1 116 ? -18.948 9.521 -1.435 1.00 53.03 116 PRO A CA 1
ATOM 892 C C . PRO A 1 116 ? -17.751 10.472 -1.507 1.00 53.03 116 PRO A C 1
ATOM 894 O O . PRO A 1 116 ? -16.849 10.389 -0.669 1.00 53.03 116 PRO A O 1
ATOM 897 N N . SER A 1 117 ? -17.746 11.366 -2.498 1.00 56.19 117 SER A N 1
ATOM 898 C CA . SER A 1 117 ? -16.700 12.377 -2.653 1.00 56.19 117 SER A CA 1
ATOM 899 C C . SER A 1 117 ? -16.679 13.288 -1.425 1.00 56.19 117 SER A C 1
ATOM 901 O O . SER A 1 117 ? -17.509 14.187 -1.306 1.00 56.19 117 SER A O 1
ATOM 903 N N . MET A 1 118 ? -15.720 13.068 -0.526 1.00 52.84 118 MET A N 1
ATOM 904 C CA . MET A 1 118 ? -15.426 13.963 0.590 1.00 52.84 118 MET A CA 1
ATOM 905 C C . MET A 1 118 ? -14.125 14.716 0.314 1.00 52.84 118 MET A C 1
ATOM 907 O O . MET A 1 118 ? -13.175 14.115 -0.192 1.00 52.84 118 MET A O 1
ATOM 911 N N . PRO A 1 119 ? -14.035 16.007 0.667 1.00 51.31 119 PRO A N 1
ATOM 912 C CA . PRO A 1 119 ? -12.767 16.710 0.613 1.00 51.31 119 PRO A CA 1
ATOM 913 C C . PRO A 1 119 ? -11.779 16.083 1.619 1.00 51.31 119 PRO A C 1
ATOM 915 O O . PRO A 1 119 ? -12.075 15.926 2.808 1.00 51.31 119 PRO A O 1
ATOM 918 N N . GLU A 1 120 ? -10.611 15.680 1.115 1.00 55.09 120 GLU A N 1
ATOM 919 C CA . GLU A 1 120 ? -9.529 15.070 1.894 1.00 55.09 120 GLU A CA 1
ATOM 920 C C . GLU A 1 120 ? -8.508 16.135 2.316 1.00 55.09 120 GLU A C 1
ATOM 922 O O . GLU A 1 120 ? -7.940 16.834 1.474 1.00 55.09 120 GLU A O 1
ATOM 927 N N . TYR A 1 121 ? -8.245 16.229 3.618 1.00 53.06 121 TYR A N 1
ATOM 928 C CA . TYR A 1 121 ? -7.284 17.151 4.212 1.00 53.06 121 TYR A CA 1
ATOM 929 C C . TYR A 1 121 ? -6.173 16.383 4.916 1.00 53.06 121 TYR A C 1
ATOM 931 O O . TYR A 1 121 ? -6.381 15.376 5.597 1.00 53.06 121 TYR A O 1
ATOM 939 N N . PHE A 1 122 ? -4.961 16.901 4.767 1.00 51.91 122 PHE A N 1
ATOM 940 C CA . PHE A 1 122 ? -3.752 16.313 5.318 1.00 51.91 122 PHE A CA 1
ATOM 941 C C . PHE A 1 122 ? -3.229 17.294 6.345 1.00 51.91 122 PHE A C 1
ATOM 943 O O . PHE A 1 122 ? -2.718 18.353 5.990 1.00 51.91 122 PHE A O 1
ATOM 950 N N . LEU A 1 123 ? -3.392 16.961 7.622 1.00 49.91 123 LEU A N 1
ATOM 951 C CA . LEU A 1 123 ? -2.627 17.659 8.643 1.00 49.91 123 LEU A CA 1
ATOM 952 C C . LEU A 1 123 ? -1.174 17.193 8.525 1.00 49.91 123 LEU A C 1
ATOM 954 O O . LEU A 1 123 ? -0.965 16.007 8.248 1.00 49.91 123 LEU A O 1
ATOM 958 N N . PRO A 1 124 ? -0.188 18.104 8.666 1.00 44.22 124 PRO A N 1
ATOM 959 C CA . PRO A 1 124 ? 1.212 17.805 8.416 1.00 44.22 124 PRO A CA 1
ATOM 960 C C . PRO A 1 124 ? 1.595 16.516 9.132 1.00 44.22 124 PRO A C 1
ATOM 962 O O . PRO A 1 124 ? 1.559 16.409 10.361 1.00 44.22 124 PRO A O 1
ATOM 965 N N . LEU A 1 125 ? 1.883 15.511 8.311 1.00 41.88 125 LEU A N 1
ATOM 966 C CA . LEU A 1 125 ? 2.382 14.238 8.770 1.00 41.88 125 LEU A CA 1
ATOM 967 C C . LEU A 1 125 ? 3.798 14.495 9.277 1.00 41.88 125 LEU A C 1
ATOM 969 O O . LEU A 1 125 ? 4.606 15.133 8.602 1.00 41.88 125 LEU A O 1
ATOM 973 N N . ASP A 1 126 ? 4.088 13.975 10.463 1.00 42.28 126 ASP A N 1
ATOM 974 C CA . ASP A 1 126 ? 5.451 13.680 10.901 1.00 42.28 126 ASP A CA 1
ATOM 975 C C . ASP A 1 126 ? 6.232 13.062 9.722 1.00 42.28 126 ASP A C 1
ATOM 977 O O . ASP A 1 126 ? 5.610 12.288 8.975 1.00 42.28 126 ASP A O 1
ATOM 981 N N . PRO A 1 127 ? 7.529 13.378 9.495 1.00 40.41 127 PRO A N 1
ATOM 982 C CA . PRO A 1 127 ? 8.336 12.671 8.510 1.00 40.41 127 PRO A CA 1
ATOM 983 C C . PRO A 1 127 ? 8.036 11.190 8.660 1.00 40.41 127 PRO A C 1
ATOM 985 O O . PRO A 1 127 ? 8.241 10.603 9.723 1.00 40.41 127 PRO A O 1
ATOM 988 N N . GLY A 1 128 ? 7.460 10.595 7.613 1.00 40.94 128 GLY A N 1
ATOM 989 C CA . GLY A 1 128 ? 7.164 9.172 7.622 1.00 40.94 128 GLY A CA 1
ATOM 990 C C . GLY A 1 128 ? 8.433 8.380 7.972 1.00 40.94 128 GLY A C 1
ATOM 991 O O . GLY A 1 128 ? 9.528 8.942 8.042 1.00 40.94 128 GLY A O 1
ATOM 992 N N . PRO A 1 129 ? 8.360 7.052 8.110 1.00 40.97 129 PRO A N 1
ATOM 993 C CA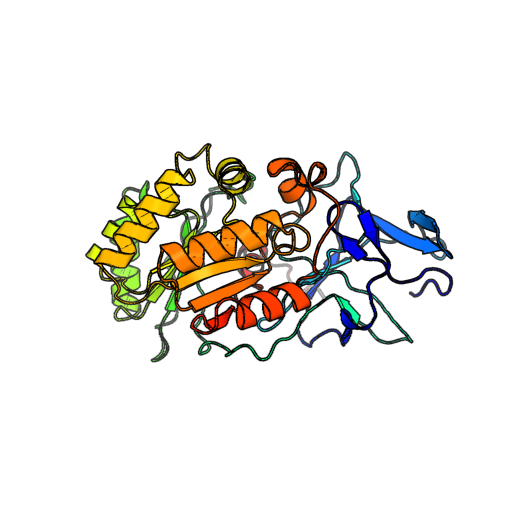 . PRO A 1 129 ? 9.499 6.221 8.533 1.00 40.97 129 PRO A CA 1
ATOM 994 C C . PRO A 1 129 ? 10.767 6.301 7.645 1.00 40.97 129 PRO A C 1
ATOM 996 O O . PRO A 1 129 ? 11.762 5.635 7.923 1.00 40.97 129 PRO A O 1
ATOM 999 N N . PHE A 1 130 ? 10.740 7.118 6.591 1.00 43.72 130 PHE A N 1
ATOM 1000 C CA . PHE A 1 130 ? 11.791 7.387 5.620 1.00 43.72 130 PHE A CA 1
ATOM 1001 C C . PHE A 1 130 ? 12.382 8.819 5.697 1.00 43.72 130 PHE A C 1
ATOM 1003 O O . PHE A 1 130 ? 13.223 9.154 4.872 1.00 43.72 130 PHE A O 1
ATOM 1010 N N . GLY A 1 131 ? 12.002 9.644 6.684 1.00 38.28 131 GLY A N 1
ATOM 1011 C CA . GLY A 1 131 ? 12.862 10.723 7.198 1.00 38.28 131 GLY A CA 1
ATOM 1012 C C . GLY A 1 131 ? 13.058 11.997 6.363 1.00 38.28 131 GLY A C 1
ATOM 1013 O O . GLY A 1 131 ? 14.072 12.658 6.554 1.00 38.28 131 GLY A O 1
ATOM 1014 N N . SER A 1 132 ? 12.138 12.393 5.479 1.00 38.59 132 SER A N 1
ATOM 1015 C CA . SER A 1 132 ? 12.238 13.694 4.791 1.00 38.59 132 SER A CA 1
ATOM 1016 C C . SER A 1 132 ? 11.048 14.605 5.101 1.00 38.59 132 SER A C 1
ATOM 1018 O O . SER A 1 132 ? 9.930 14.331 4.663 1.00 38.59 132 SER A O 1
ATOM 1020 N N . THR A 1 133 ? 11.303 15.704 5.809 1.00 38.03 133 THR A N 1
ATOM 1021 C CA . THR A 1 133 ? 10.460 16.907 5.822 1.00 38.03 133 THR A CA 1
ATOM 1022 C C . THR A 1 133 ? 10.959 17.882 4.748 1.00 38.03 133 THR A C 1
ATOM 1024 O O . THR A 1 133 ? 12.176 18.034 4.611 1.00 38.03 133 THR A O 1
ATOM 1027 N N . PRO A 1 134 ? 10.089 18.612 4.033 1.00 33.19 134 PRO A N 1
ATOM 1028 C CA . PRO A 1 134 ? 10.387 20.012 3.739 1.00 33.19 134 PRO A CA 1
ATOM 1029 C C . PRO A 1 134 ? 10.553 20.708 5.094 1.00 33.19 134 PRO A C 1
ATOM 1031 O O . PRO A 1 134 ? 9.702 20.522 5.960 1.00 33.19 134 PRO A O 1
ATOM 1034 N N . ASP A 1 135 ? 11.706 21.339 5.312 1.00 29.31 135 ASP A N 1
ATOM 1035 C CA . ASP A 1 135 ? 11.981 22.303 6.383 1.00 29.31 135 ASP A CA 1
ATOM 1036 C C . ASP A 1 135 ? 10.826 22.577 7.369 1.00 29.31 135 ASP A C 1
ATOM 1038 O O . ASP A 1 135 ? 9.798 23.158 7.035 1.00 29.31 135 ASP A O 1
ATOM 1042 N N . GLY A 1 136 ? 11.016 22.178 8.631 1.00 33.06 136 GLY A N 1
ATOM 1043 C CA . GLY A 1 136 ? 10.073 22.381 9.741 1.00 33.06 136 GLY A CA 1
ATOM 1044 C C . GLY A 1 136 ? 9.830 23.847 10.144 1.00 33.06 136 GLY A C 1
ATOM 1045 O O . GLY A 1 136 ? 9.578 24.119 11.311 1.00 33.06 136 GLY A O 1
ATOM 1046 N N . SER A 1 137 ? 9.932 24.785 9.205 1.00 27.33 137 SER A N 1
ATOM 1047 C CA . SER A 1 137 ? 9.660 26.220 9.327 1.00 27.33 137 SER A CA 1
ATOM 1048 C C . SER A 1 137 ? 8.230 26.597 8.912 1.00 27.33 137 SER A C 1
ATOM 1050 O O . SER A 1 137 ? 7.834 27.752 9.064 1.00 27.33 137 SER A O 1
ATOM 1052 N N . GLY A 1 138 ? 7.427 25.649 8.420 1.00 30.47 138 GLY A N 1
ATOM 1053 C CA . GLY A 1 138 ? 6.021 25.883 8.110 1.00 30.47 138 GLY A CA 1
ATOM 1054 C C . GLY A 1 138 ? 5.191 26.118 9.373 1.00 30.47 138 GLY A C 1
ATOM 1055 O O . GLY A 1 138 ? 4.613 25.176 9.917 1.00 30.47 138 GLY A O 1
ATOM 1056 N N . MET A 1 139 ? 5.100 27.376 9.818 1.00 27.84 139 MET A N 1
ATOM 1057 C CA . MET A 1 139 ? 3.933 27.868 10.554 1.00 27.84 139 MET A CA 1
ATOM 1058 C C . MET A 1 139 ? 2.679 27.278 9.904 1.00 27.84 139 MET A C 1
ATOM 1060 O O . MET A 1 139 ? 2.545 27.316 8.682 1.00 27.84 139 MET A O 1
ATOM 1064 N N . PHE A 1 140 ? 1.764 26.750 10.716 1.00 35.25 140 PHE A N 1
ATOM 1065 C CA . PHE A 1 140 ? 0.377 26.588 10.294 1.00 35.25 140 PHE A CA 1
ATOM 1066 C C . PHE A 1 140 ? -0.064 27.958 9.753 1.00 35.25 140 PHE A C 1
ATOM 1068 O O . PHE A 1 140 ? -0.117 28.898 10.552 1.00 35.25 140 PHE A O 1
ATOM 1075 N N . PRO A 1 141 ? -0.387 28.139 8.459 1.00 33.09 141 PRO A N 1
ATOM 1076 C CA . PRO A 1 141 ? -1.419 29.114 8.181 1.00 33.09 141 PRO A CA 1
ATOM 1077 C C . PRO A 1 141 ? -2.631 28.606 8.965 1.00 33.09 141 PRO A C 1
ATOM 1079 O O . PRO A 1 141 ? -2.958 27.413 8.895 1.00 33.09 141 PRO A O 1
ATOM 1082 N N . GLU A 1 142 ? -3.233 29.459 9.796 1.00 37.50 142 GLU A N 1
ATOM 1083 C CA . GLU A 1 142 ? -4.584 29.192 10.284 1.00 37.50 142 GLU A CA 1
ATOM 1084 C C . GLU A 1 142 ? -5.385 28.656 9.103 1.00 37.50 142 GLU A C 1
ATOM 1086 O O . GLU A 1 142 ? -5.300 29.225 8.008 1.00 37.50 142 GLU A O 1
ATOM 1091 N N . PRO A 1 143 ? -6.051 27.505 9.238 1.00 42.12 143 PRO A N 1
ATOM 1092 C CA . PRO A 1 143 ? -6.654 26.949 8.067 1.00 42.12 143 PRO A CA 1
ATOM 1093 C C . PRO A 1 143 ? -7.821 27.857 7.686 1.00 42.12 143 PRO A C 1
ATOM 1095 O O . PRO A 1 143 ? -8.841 27.877 8.374 1.00 42.12 143 PRO A O 1
ATOM 1098 N N . ASP A 1 144 ? -7.718 28.485 6.518 1.00 42.03 144 ASP A N 1
ATOM 1099 C CA . ASP A 1 144 ? -8.845 28.628 5.599 1.00 42.03 144 ASP A CA 1
ATOM 1100 C C . ASP A 1 144 ? -9.341 27.209 5.248 1.00 42.03 144 ASP A C 1
ATOM 1102 O O . ASP A 1 144 ? -9.249 26.750 4.112 1.00 42.03 144 ASP A O 1
ATOM 1106 N N . MET A 1 145 ? -9.791 26.442 6.251 1.00 47.00 145 MET A N 1
ATOM 1107 C CA . MET A 1 145 ? -10.490 25.186 6.046 1.00 47.00 145 MET A CA 1
ATOM 1108 C C . MET A 1 145 ? -11.839 25.598 5.470 1.00 47.00 145 MET A C 1
ATOM 1110 O O . MET A 1 145 ? -12.614 26.266 6.163 1.00 47.00 145 MET A O 1
ATOM 1114 N N . PRO A 1 146 ? -12.161 25.211 4.226 1.00 43.62 146 PRO A N 1
ATOM 1115 C CA . PRO A 1 146 ? -13.515 25.333 3.716 1.00 43.62 146 PRO A CA 1
ATOM 1116 C C . PRO A 1 146 ? -14.474 24.760 4.757 1.00 43.62 146 PRO A C 1
ATOM 1118 O O . PRO A 1 146 ? -14.169 23.734 5.375 1.00 43.62 146 PRO A O 1
ATOM 1121 N N . ARG A 1 147 ? -15.612 25.420 5.005 1.00 48.50 147 ARG A N 1
ATOM 1122 C CA . ARG A 1 147 ? -16.669 24.805 5.819 1.00 48.50 147 ARG A CA 1
ATOM 1123 C C . ARG A 1 147 ? -16.935 23.423 5.237 1.00 48.50 147 ARG A C 1
ATOM 1125 O O . ARG A 1 147 ? -17.117 23.309 4.022 1.00 48.50 147 ARG A O 1
ATOM 1132 N N . ALA A 1 148 ? -16.906 22.388 6.077 1.00 49.28 148 ALA A N 1
ATOM 1133 C CA . ALA A 1 148 ? -17.350 21.079 5.631 1.00 49.28 148 ALA A CA 1
ATOM 1134 C C . ALA A 1 148 ? -18.774 21.272 5.091 1.00 49.28 148 ALA A C 1
ATOM 1136 O O . ALA A 1 148 ? -19.648 21.759 5.808 1.00 49.28 148 ALA A O 1
ATOM 1137 N N . GLY A 1 149 ? -18.990 20.990 3.805 1.00 50.72 149 GLY A N 1
ATOM 1138 C CA . GLY A 1 149 ? -20.349 20.889 3.283 1.00 50.72 149 GLY A CA 1
ATOM 1139 C C . GLY A 1 149 ? -21.084 19.741 3.984 1.00 50.72 149 GLY A C 1
ATOM 1140 O O . GLY A 1 149 ? -20.500 19.024 4.799 1.00 50.72 149 GLY A O 1
ATOM 1141 N N . GLU A 1 150 ? -22.339 19.490 3.615 1.00 48.78 150 GLU A N 1
ATOM 1142 C CA . GLU A 1 150 ? -23.149 18.393 4.182 1.00 48.78 150 GLU A CA 1
ATOM 1143 C C . GLU A 1 150 ? -22.463 17.006 4.115 1.00 48.78 150 GLU A C 1
ATOM 1145 O O . GLU A 1 150 ? -22.815 16.094 4.859 1.00 48.78 150 GLU A O 1
ATOM 1150 N N . GLY A 1 151 ? -21.438 16.854 3.266 1.00 54.38 151 GLY A N 1
ATOM 1151 C CA . GLY A 1 151 ? -20.677 15.626 3.056 1.00 54.38 151 GLY A CA 1
ATOM 1152 C C . GLY A 1 151 ? -19.529 15.319 4.027 1.00 54.38 151 GLY A C 1
ATOM 1153 O O . GLY A 1 151 ? -18.968 14.249 3.871 1.00 54.38 151 GLY A O 1
ATOM 1154 N N . GLY A 1 152 ? -19.158 16.166 4.997 1.00 64.69 152 GLY A N 1
ATOM 1155 C CA . GLY A 1 152 ? -18.102 15.841 5.985 1.00 64.69 152 GLY A CA 1
ATOM 1156 C C . GLY A 1 152 ? -16.643 16.012 5.517 1.00 64.69 152 GLY A C 1
ATOM 1157 O O . GLY A 1 152 ? -16.369 16.611 4.477 1.00 64.69 152 GLY A O 1
ATOM 1158 N N . LEU A 1 153 ? -15.690 15.529 6.328 1.00 70.06 153 LEU A N 1
ATOM 1159 C CA . LEU A 1 153 ? -14.240 15.755 6.209 1.00 70.06 153 LEU A CA 1
ATOM 1160 C C . LEU A 1 153 ? -13.454 14.437 6.279 1.00 70.06 153 LEU A C 1
ATOM 1162 O O . LEU A 1 153 ? -13.694 13.630 7.170 1.00 70.06 153 LEU A O 1
ATOM 1166 N N . SER A 1 154 ? -12.451 14.230 5.422 1.00 71.62 154 SER A N 1
ATOM 1167 C CA . SER A 1 154 ? -11.469 13.146 5.613 1.00 71.62 154 SER A CA 1
ATOM 1168 C C . SER A 1 154 ? -10.123 13.703 6.065 1.00 71.62 154 SER A C 1
ATOM 1170 O O . SER A 1 154 ? -9.614 14.638 5.457 1.00 71.62 154 SER A O 1
ATOM 1172 N N . LEU A 1 155 ? -9.543 13.128 7.117 1.00 72.25 155 LEU A N 1
ATOM 1173 C CA . LEU A 1 155 ? -8.305 13.577 7.742 1.00 72.25 155 LEU A CA 1
ATOM 1174 C C . LEU A 1 155 ? -7.291 12.435 7.829 1.00 72.25 155 LEU A C 1
ATOM 1176 O O . LEU A 1 155 ? -7.614 11.379 8.361 1.00 72.25 155 LEU A O 1
ATOM 1180 N N . MET A 1 156 ? -6.050 12.650 7.392 1.00 74.12 156 MET A N 1
ATOM 1181 C CA . MET A 1 156 ? -4.964 11.684 7.609 1.00 74.12 156 MET A CA 1
ATOM 1182 C C . MET A 1 156 ? -4.035 12.131 8.742 1.00 74.12 156 MET A C 1
ATOM 1184 O O . MET A 1 156 ? -3.519 13.246 8.718 1.00 74.12 156 MET A O 1
ATOM 1188 N N . LEU A 1 157 ? -3.813 11.253 9.725 1.00 72.50 157 LEU A N 1
ATOM 1189 C CA . LEU A 1 157 ? -2.976 11.491 10.903 1.00 72.50 157 LEU A CA 1
ATOM 1190 C C . LEU A 1 157 ? -1.945 10.374 11.083 1.00 72.50 157 LEU A C 1
ATOM 1192 O O . LEU A 1 157 ? -2.237 9.196 10.898 1.00 72.50 157 LEU A O 1
ATOM 1196 N N . SER A 1 158 ? -0.744 10.738 11.527 1.00 71.62 158 SER A N 1
ATOM 1197 C CA . SER A 1 158 ? 0.234 9.787 12.069 1.00 71.62 158 SER A CA 1
ATOM 1198 C C . SER A 1 158 ? -0.021 9.582 13.561 1.00 71.62 158 SER A C 1
ATOM 1200 O O . SER A 1 158 ? -0.345 10.540 14.259 1.00 71.62 158 SER A O 1
ATOM 1202 N N . GLY A 1 159 ? 0.218 8.378 14.092 1.00 62.09 159 GLY A N 1
ATOM 1203 C CA . GLY A 1 159 ? 0.209 8.143 15.545 1.00 62.09 159 GLY A CA 1
ATOM 1204 C C . GLY A 1 159 ? 1.103 9.108 16.349 1.00 62.09 159 GLY A C 1
ATOM 1205 O O . GLY A 1 159 ? 0.791 9.409 17.497 1.00 62.09 159 GLY A O 1
ATOM 1206 N N . ASN A 1 160 ? 2.149 9.672 15.735 1.00 67.06 160 ASN A N 1
ATOM 1207 C CA . ASN A 1 160 ? 3.043 10.632 16.390 1.00 67.06 160 ASN A CA 1
ATOM 1208 C C . ASN A 1 160 ? 2.431 12.032 16.560 1.00 67.06 160 ASN A C 1
ATOM 1210 O O . ASN A 1 160 ? 2.886 12.791 17.412 1.00 67.06 160 ASN A O 1
ATOM 1214 N N . PHE A 1 161 ? 1.362 12.362 15.823 1.00 70.44 161 PHE A N 1
ATOM 1215 C CA . PHE A 1 161 ? 0.608 13.610 16.001 1.00 70.44 161 PHE A CA 1
ATOM 1216 C C . PHE A 1 161 ? 0.179 13.814 17.463 1.00 70.44 161 PHE A C 1
ATOM 1218 O O . PHE A 1 161 ? 0.168 14.932 17.970 1.00 70.44 161 PHE A O 1
ATOM 1225 N N . PHE A 1 162 ? -0.106 12.717 18.166 1.00 75.00 162 PHE A N 1
ATOM 1226 C CA . PHE A 1 162 ? -0.595 12.725 19.541 1.00 75.00 162 PHE A CA 1
ATOM 1227 C C . PHE A 1 162 ? 0.494 12.956 20.599 1.00 75.00 162 PHE A C 1
ATOM 1229 O O . PHE A 1 162 ? 0.155 13.072 21.776 1.00 75.00 162 PHE A O 1
ATOM 1236 N N . HIS A 1 163 ? 1.770 13.056 20.206 1.00 75.38 163 HIS A N 1
ATOM 1237 C CA . HIS A 1 163 ? 2.843 13.525 21.090 1.00 75.38 163 HIS A CA 1
ATOM 1238 C C . HIS A 1 163 ? 2.853 15.048 21.259 1.00 75.38 163 HIS A C 1
ATOM 1240 O O . HIS A 1 163 ? 3.497 15.547 22.177 1.00 75.38 163 HIS A O 1
ATOM 1246 N N . ARG A 1 164 ? 2.146 15.794 20.400 1.00 69.69 164 ARG A N 1
ATOM 1247 C CA . ARG A 1 164 ? 2.046 17.249 20.519 1.00 69.69 164 ARG A CA 1
ATOM 1248 C C . ARG A 1 164 ? 1.156 17.642 21.695 1.00 69.69 164 ARG A C 1
ATOM 1250 O O . ARG A 1 164 ? 0.079 17.073 21.889 1.00 69.69 164 ARG A O 1
ATOM 1257 N N . GLU A 1 165 ? 1.561 18.682 22.415 1.00 70.75 165 GLU A N 1
ATOM 1258 C CA . GLU A 1 165 ? 0.771 19.251 23.513 1.00 70.75 165 GLU A CA 1
ATOM 1259 C C . GLU A 1 165 ? -0.570 19.820 23.013 1.00 70.75 165 GLU A C 1
ATOM 1261 O O . GLU A 1 165 ? -1.616 19.604 23.628 1.00 70.75 165 GLU A O 1
ATOM 1266 N N . ASP A 1 166 ? -0.571 20.453 21.835 1.00 71.00 166 ASP A N 1
ATOM 1267 C CA . ASP A 1 166 ? -1.739 21.109 21.235 1.00 71.00 166 ASP A CA 1
ATOM 1268 C C . ASP A 1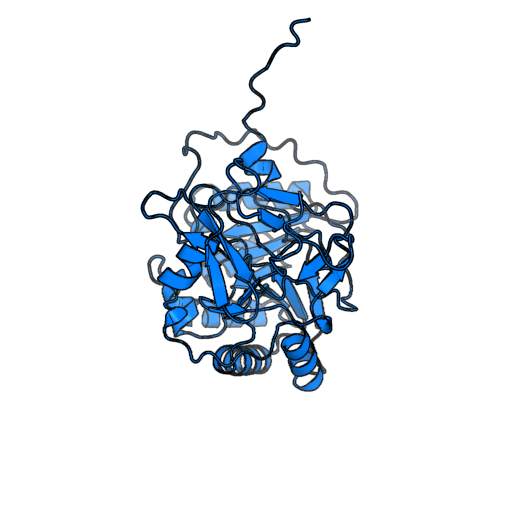 166 ? -2.697 20.163 20.485 1.00 71.00 166 ASP A C 1
ATOM 1270 O O . ASP A 1 166 ? -3.757 20.602 20.030 1.00 71.00 166 ASP A O 1
ATOM 1274 N N . ALA A 1 167 ? -2.383 18.863 20.383 1.00 71.69 167 ALA A N 1
ATOM 1275 C CA . ALA A 1 167 ? -3.141 17.903 19.572 1.00 71.69 167 ALA A CA 1
ATOM 1276 C C . ALA A 1 167 ? -4.644 17.896 19.903 1.00 71.69 167 ALA A C 1
ATOM 1278 O O . ALA A 1 167 ? -5.484 17.876 19.009 1.00 71.69 167 ALA A O 1
ATOM 1279 N N . GLY A 1 168 ? -5.002 17.962 21.190 1.00 76.06 168 GLY A N 1
ATOM 1280 C CA . GLY A 1 168 ? -6.407 18.002 21.616 1.00 76.06 168 GLY A CA 1
ATOM 1281 C C . GLY A 1 168 ? -7.137 19.266 21.153 1.00 76.06 168 GLY A C 1
ATOM 1282 O O . GLY A 1 168 ? -8.269 19.183 20.686 1.00 76.06 168 GLY A O 1
ATOM 1283 N N . SER A 1 169 ? -6.467 20.419 21.224 1.00 71.94 169 SER A N 1
ATOM 1284 C CA . SER A 1 169 ? -7.009 21.708 20.782 1.00 71.94 169 SER A CA 1
ATOM 1285 C C . SER A 1 169 ? -7.247 21.723 19.269 1.00 71.94 169 SER A C 1
ATOM 1287 O O . SER A 1 169 ? -8.307 22.146 18.808 1.00 71.94 169 SER A O 1
ATOM 1289 N N . VAL A 1 170 ? -6.299 21.183 18.493 1.00 75.56 170 VAL A N 1
ATOM 1290 C CA . VAL A 1 170 ? -6.429 21.034 17.035 1.00 75.56 170 VAL A CA 1
ATOM 1291 C C . VAL A 1 170 ? -7.619 20.141 16.683 1.00 75.56 170 VAL A C 1
ATOM 1293 O O . VAL A 1 170 ? -8.460 20.537 15.880 1.00 75.56 170 VAL A O 1
ATOM 1296 N N . LEU A 1 171 ? -7.729 18.962 17.305 1.00 79.69 171 LEU A N 1
ATOM 1297 C CA . LEU A 1 171 ? -8.834 18.033 17.042 1.00 79.69 171 LEU A CA 1
ATOM 1298 C C . LEU A 1 171 ? -10.192 18.619 17.454 1.00 79.69 171 LEU A C 1
ATOM 1300 O O . LEU A 1 171 ? -11.178 18.402 16.754 1.00 79.69 171 LEU A O 1
ATOM 1304 N N . GLY A 1 172 ? -10.239 19.394 18.543 1.00 75.62 172 GLY A N 1
ATOM 1305 C CA . GLY A 1 172 ? -11.436 20.116 18.977 1.00 75.62 172 GLY A CA 1
ATOM 1306 C C . GLY A 1 172 ? -11.926 21.114 17.927 1.00 75.62 172 GLY A C 1
ATOM 1307 O O . GLY A 1 172 ? -13.090 21.053 17.534 1.00 75.62 172 GLY A O 1
ATOM 1308 N N . ARG A 1 173 ? -11.026 21.953 17.393 1.00 74.31 173 ARG A N 1
ATOM 1309 C CA . ARG A 1 173 ? -11.353 22.893 16.304 1.00 74.31 173 ARG A CA 1
ATOM 1310 C C . ARG A 1 173 ? -11.802 22.177 15.033 1.00 74.31 173 ARG A C 1
ATOM 1312 O O . ARG A 1 173 ? -12.775 22.585 14.410 1.00 74.31 173 ARG A O 1
ATOM 1319 N N . VAL A 1 174 ? -11.119 21.091 14.656 1.00 75.69 174 VAL A N 1
ATOM 1320 C CA . VAL A 1 174 ? -11.493 20.279 13.484 1.00 75.69 174 VAL A CA 1
ATOM 1321 C C . VAL A 1 174 ? -12.908 19.728 13.639 1.00 75.69 174 VAL A C 1
ATOM 1323 O O . VAL A 1 174 ? -13.706 19.810 12.707 1.00 75.69 174 VAL A O 1
ATOM 1326 N N . ARG A 1 175 ? -13.238 19.191 14.816 1.00 78.75 175 ARG A N 1
ATOM 1327 C CA . ARG A 1 175 ? -14.575 18.678 15.119 1.00 78.75 175 ARG A CA 1
ATOM 1328 C C . ARG A 1 175 ? -15.632 19.782 15.054 1.00 78.75 175 ARG A C 1
ATOM 1330 O O . ARG A 1 175 ? -16.667 19.574 14.434 1.00 78.75 175 ARG A O 1
ATOM 1337 N N . GLU A 1 176 ? -15.379 20.931 15.675 1.00 76.81 176 GLU A N 1
ATOM 1338 C CA . GLU A 1 176 ? -16.306 22.069 15.686 1.00 76.81 176 GLU A CA 1
ATOM 1339 C C . GLU A 1 176 ? -16.601 22.565 14.264 1.00 76.81 176 GLU A C 1
ATOM 1341 O O . GLU A 1 176 ? -17.759 22.668 13.868 1.00 76.81 176 GLU A O 1
ATOM 1346 N N . HIS A 1 177 ? -15.557 22.755 13.455 1.00 73.25 177 HIS A N 1
ATOM 1347 C CA . HIS A 1 177 ? -15.673 23.250 12.080 1.00 73.25 177 HIS A CA 1
ATOM 1348 C C . HIS A 1 177 ? -16.383 22.283 11.120 1.00 73.25 177 HIS A C 1
ATOM 1350 O O . HIS A 1 177 ? -16.962 22.699 10.118 1.00 73.25 177 HIS A O 1
ATOM 1356 N N . SER A 1 178 ? -16.327 20.982 11.407 1.00 70.44 178 SER A N 1
ATOM 1357 C CA . SER A 1 178 ? -16.916 19.919 10.579 1.00 70.44 178 SER A CA 1
ATOM 1358 C C . SER A 1 178 ? -18.256 19.390 11.099 1.00 70.44 178 SER A C 1
ATOM 1360 O O . SER A 1 178 ? -18.808 18.453 10.522 1.00 70.44 178 SER A O 1
ATOM 1362 N N . GLY A 1 179 ? -18.755 19.914 12.225 1.00 73.19 179 GLY A N 1
ATOM 1363 C CA . GLY A 1 179 ? -19.918 19.348 12.916 1.00 73.19 179 GLY A CA 1
ATOM 1364 C C . GLY A 1 179 ? -19.698 17.913 13.421 1.00 73.19 179 GLY A C 1
ATOM 1365 O O . GLY A 1 179 ? -20.659 17.202 13.700 1.00 73.19 179 GLY A O 1
ATOM 1366 N N . GLY A 1 180 ? -18.442 17.463 13.520 1.00 74.12 180 GLY A N 1
ATOM 1367 C CA . GLY A 1 180 ? -18.066 16.110 13.936 1.00 74.12 180 GLY A CA 1
ATOM 1368 C C . GLY A 1 180 ? -18.138 15.038 12.843 1.00 74.12 180 GLY A C 1
ATOM 1369 O O . GLY A 1 180 ? -17.767 13.898 13.116 1.00 74.12 180 GLY A O 1
ATOM 1370 N N . ASN A 1 181 ? -18.548 15.376 11.616 1.00 78.38 181 ASN A N 1
ATOM 1371 C CA . ASN A 1 181 ? -18.533 14.448 10.483 1.00 78.38 181 ASN A CA 1
ATOM 1372 C C . ASN A 1 181 ? -17.113 14.355 9.897 1.00 78.38 181 ASN A C 1
ATOM 1374 O O . ASN A 1 181 ? -16.817 14.927 8.846 1.00 78.38 181 ASN A O 1
ATOM 1378 N N . VAL A 1 182 ? -16.214 13.699 10.637 1.00 80.06 182 VAL A N 1
ATOM 1379 C CA . VAL A 1 182 ? -14.807 13.527 10.263 1.00 80.06 182 VAL A CA 1
ATOM 1380 C C . VAL A 1 182 ? -14.423 12.063 10.277 1.00 80.06 182 VAL A C 1
ATOM 1382 O O . VAL A 1 182 ? -14.517 11.378 11.296 1.00 80.06 182 VAL A O 1
ATOM 1385 N N . ARG A 1 183 ? -13.853 11.647 9.160 1.00 84.56 183 ARG A N 1
ATOM 1386 C CA . ARG A 1 183 ? -13.249 10.348 8.944 1.00 84.56 183 ARG A CA 1
ATOM 1387 C C . ARG A 1 183 ? -11.744 10.451 9.102 1.00 84.56 183 ARG A C 1
ATOM 1389 O O . ARG A 1 183 ? -11.096 11.206 8.382 1.00 84.56 183 ARG A O 1
ATOM 1396 N N . VAL A 1 184 ? -11.173 9.697 10.030 1.00 85.31 184 VAL A N 1
ATOM 1397 C CA . VAL A 1 184 ? -9.755 9.798 10.384 1.00 85.31 184 VAL A CA 1
ATOM 1398 C C . VAL A 1 184 ? -8.998 8.568 9.910 1.00 85.31 184 VAL A C 1
ATOM 1400 O O . VAL A 1 184 ? -9.153 7.485 10.458 1.00 85.31 184 VAL A O 1
ATOM 1403 N N . TYR A 1 185 ? -8.116 8.737 8.934 1.00 85.44 185 TYR A N 1
ATOM 1404 C CA . TYR A 1 185 ? -7.135 7.739 8.528 1.00 85.44 185 TYR A CA 1
ATOM 1405 C C . TYR A 1 185 ? -5.915 7.819 9.451 1.00 85.44 185 TYR A C 1
ATOM 1407 O O . TYR A 1 185 ? -5.112 8.747 9.355 1.00 85.44 185 TYR A O 1
ATOM 1415 N N . LEU A 1 186 ? -5.777 6.856 10.364 1.00 86.81 186 LEU A N 1
ATOM 1416 C CA . LEU A 1 186 ? -4.723 6.838 11.378 1.00 86.81 186 LEU A CA 1
ATOM 1417 C C . LEU A 1 186 ? -3.602 5.866 10.993 1.00 86.81 186 LEU A C 1
ATOM 1419 O O . LEU A 1 186 ? -3.731 4.649 11.137 1.00 86.81 186 LEU A O 1
ATOM 1423 N N . ILE A 1 187 ? -2.477 6.407 10.531 1.00 84.38 187 ILE A N 1
ATOM 1424 C CA . ILE A 1 187 ? -1.287 5.633 10.164 1.00 84.38 187 ILE A CA 1
ATOM 1425 C C . ILE A 1 187 ? -0.547 5.194 11.424 1.00 84.38 187 ILE A C 1
ATOM 1427 O O . ILE A 1 187 ? -0.220 6.025 12.279 1.00 84.38 187 ILE A O 1
ATOM 1431 N N . ALA A 1 188 ? -0.222 3.898 11.487 1.00 77.94 188 ALA A N 1
ATOM 1432 C CA . ALA A 1 188 ? 0.456 3.273 12.623 1.00 77.94 188 ALA A CA 1
ATOM 1433 C C . ALA A 1 188 ? -0.245 3.629 13.951 1.00 77.94 188 ALA A C 1
ATOM 1435 O O . ALA A 1 188 ? 0.287 4.399 14.759 1.00 77.94 188 ALA A O 1
ATOM 1436 N N . PRO A 1 189 ? -1.479 3.142 14.159 1.00 85.00 189 PRO A N 1
ATOM 1437 C CA . PRO A 1 189 ? -2.281 3.539 15.304 1.00 85.00 189 PRO A CA 1
ATOM 1438 C C . PRO A 1 189 ? -1.652 3.074 16.622 1.00 85.00 189 PRO A C 1
ATOM 1440 O O . PRO A 1 189 ? -0.995 2.033 16.691 1.00 85.00 189 PRO A O 1
ATOM 1443 N N . THR A 1 190 ? -1.910 3.841 17.682 1.00 89.31 190 THR A N 1
ATOM 1444 C CA . THR A 1 190 ? -1.687 3.422 19.070 1.00 89.31 190 THR A CA 1
ATOM 1445 C C . THR A 1 190 ? -3.020 3.393 19.817 1.00 89.31 190 THR A C 1
ATOM 1447 O O . THR A 1 190 ? -3.919 4.176 19.488 1.00 89.31 190 THR A O 1
ATOM 1450 N N . PRO A 1 191 ? -3.168 2.568 20.872 1.00 90.75 191 PRO A N 1
ATOM 1451 C CA . PRO A 1 191 ? -4.397 2.554 21.662 1.00 90.75 191 PRO A CA 1
ATOM 1452 C C . PRO A 1 191 ? -4.712 3.921 22.281 1.00 90.75 191 PRO A C 1
ATOM 1454 O O . PRO A 1 191 ? -5.875 4.274 22.436 1.00 90.75 191 PRO A O 1
ATOM 1457 N N . GLN A 1 192 ? -3.681 4.702 22.619 1.00 88.69 192 GLN A N 1
ATOM 1458 C CA . GLN A 1 192 ? -3.837 6.049 23.167 1.00 88.69 192 GLN A CA 1
ATOM 1459 C C . GLN A 1 192 ? -4.368 7.037 22.120 1.00 88.69 192 GLN A C 1
ATOM 1461 O O . GLN A 1 192 ? -5.274 7.808 22.425 1.00 88.69 192 GLN A O 1
ATOM 1466 N N . ALA A 1 193 ? -3.848 6.992 20.888 1.00 88.06 193 ALA A N 1
ATOM 1467 C CA . ALA A 1 193 ? -4.337 7.824 19.789 1.00 88.06 193 ALA A CA 1
ATOM 1468 C C . ALA A 1 193 ? -5.813 7.533 19.479 1.00 88.06 193 ALA A C 1
ATOM 1470 O O . ALA A 1 193 ? -6.612 8.459 19.362 1.00 88.06 193 ALA A O 1
ATOM 1471 N N . VAL A 1 194 ? -6.182 6.247 19.428 1.00 90.56 194 VAL A N 1
ATOM 1472 C CA . VAL A 1 194 ? -7.573 5.804 19.242 1.00 90.56 194 VAL A CA 1
ATOM 1473 C C . VAL A 1 194 ? -8.485 6.373 20.331 1.00 90.56 194 VAL A C 1
ATOM 1475 O O . VAL A 1 194 ? -9.489 7.006 20.014 1.00 90.56 194 VAL A O 1
ATOM 1478 N N . ARG A 1 195 ? -8.122 6.206 21.612 1.00 89.56 195 ARG A N 1
ATOM 1479 C CA . ARG A 1 195 ? -8.918 6.737 22.734 1.00 89.56 195 ARG A CA 1
ATOM 1480 C C . ARG A 1 195 ? -9.082 8.249 22.651 1.00 89.56 195 ARG A C 1
ATOM 1482 O O . ARG A 1 195 ? -10.187 8.743 22.818 1.00 89.56 195 ARG A O 1
ATOM 1489 N N . ARG A 1 196 ? -8.013 8.977 22.327 1.00 88.75 196 ARG A N 1
ATOM 1490 C CA . ARG A 1 196 ? -8.045 10.442 22.266 1.00 88.75 196 ARG A CA 1
ATOM 1491 C C . ARG A 1 196 ? -8.929 10.968 21.134 1.00 88.75 196 ARG A C 1
ATOM 1493 O O . ARG A 1 196 ? -9.669 11.925 21.341 1.00 88.75 196 ARG A O 1
ATOM 1500 N N . LEU A 1 197 ? -8.885 10.346 19.954 1.00 89.69 197 LEU A N 1
ATOM 1501 C CA . LEU A 1 197 ? -9.812 10.662 18.856 1.00 89.69 197 LEU A CA 1
ATOM 1502 C C . LEU A 1 197 ? -11.262 10.416 19.277 1.00 89.69 197 LEU A C 1
ATOM 1504 O O . LEU A 1 197 ? -12.123 11.281 19.093 1.00 89.69 197 LEU A O 1
ATOM 1508 N N . TRP A 1 198 ? -11.500 9.271 19.920 1.00 89.25 198 TRP A N 1
ATOM 1509 C CA . TRP A 1 198 ? -12.811 8.911 20.431 1.00 89.25 198 TRP A CA 1
ATOM 1510 C C . TRP A 1 198 ? -13.318 9.934 21.455 1.00 89.25 198 TRP A C 1
ATOM 1512 O O . TRP A 1 198 ? -14.431 10.430 21.308 1.00 89.25 198 TRP A O 1
ATOM 1522 N N . GLU A 1 199 ? -12.527 10.292 22.464 1.00 88.56 199 GLU A N 1
ATOM 1523 C CA . GLU A 1 199 ? -12.889 11.249 23.523 1.00 88.56 199 GLU A CA 1
ATOM 1524 C C . GLU A 1 199 ? -13.257 12.633 22.976 1.00 88.56 199 GLU A C 1
ATOM 1526 O O . GLU A 1 199 ? -14.212 13.246 23.447 1.00 88.56 199 GLU A O 1
ATOM 1531 N N . VAL A 1 200 ? -12.561 13.103 21.934 1.00 87.75 200 VAL A N 1
ATOM 1532 C CA . VAL A 1 200 ? -12.872 14.386 21.280 1.00 87.75 200 VAL A CA 1
ATOM 1533 C C . VAL A 1 200 ? -14.138 14.300 20.418 1.00 87.75 200 VAL A C 1
ATOM 1535 O O . VAL A 1 200 ? -14.721 15.323 20.080 1.00 87.75 200 VAL A O 1
ATOM 1538 N N . GLY A 1 201 ? -14.627 13.100 20.102 1.00 87.25 201 GLY A N 1
ATOM 1539 C CA . GLY A 1 201 ? -15.847 12.896 19.319 1.00 87.25 201 GLY A CA 1
ATOM 1540 C C . GLY A 1 201 ? -15.604 12.629 17.834 1.00 87.25 201 GLY A C 1
ATOM 1541 O O . GLY A 1 201 ? -16.559 12.647 17.066 1.00 87.25 201 GLY A O 1
ATOM 1542 N N . LEU A 1 202 ? -14.359 12.359 17.432 1.00 87.31 202 LEU A N 1
ATOM 1543 C CA . LEU A 1 202 ? -14.011 11.912 16.083 1.00 87.31 202 LEU A CA 1
ATOM 1544 C C . LEU A 1 202 ? -14.102 10.385 16.053 1.00 87.31 202 LEU A C 1
ATOM 1546 O O . LEU A 1 202 ? -13.169 9.691 16.455 1.00 87.31 202 LEU A O 1
ATOM 1550 N N . LYS A 1 203 ? -15.279 9.874 15.685 1.00 86.31 203 LYS A N 1
ATOM 1551 C CA . LYS A 1 203 ? -15.625 8.461 15.884 1.00 86.31 203 LYS A CA 1
ATOM 1552 C C . LYS A 1 203 ? -15.253 7.561 14.713 1.00 86.31 203 LYS A C 1
ATOM 1554 O O . LYS A 1 203 ? -14.901 6.429 14.976 1.00 86.31 203 LYS A O 1
ATOM 1559 N N . GLU A 1 204 ? -15.274 8.058 13.475 1.00 87.31 204 GLU A N 1
ATOM 1560 C CA . GLU A 1 204 ? -15.004 7.258 12.271 1.00 87.31 204 GLU A CA 1
ATOM 1561 C C . GLU A 1 204 ? -13.487 7.105 12.047 1.00 87.31 204 GLU A C 1
ATOM 1563 O O . GLU A 1 204 ? -12.871 7.847 11.275 1.00 87.31 204 GLU A O 1
ATOM 1568 N N . ILE A 1 205 ? -12.857 6.172 12.767 1.00 90.25 205 ILE A N 1
ATOM 1569 C CA . ILE A 1 205 ? -11.396 6.000 12.791 1.00 90.25 205 ILE A CA 1
ATOM 1570 C C . ILE A 1 205 ? -10.996 4.774 11.969 1.00 90.25 205 ILE A C 1
ATOM 1572 O O . ILE A 1 205 ? -11.366 3.649 12.272 1.00 90.25 205 ILE A O 1
ATOM 1576 N N . ARG A 1 206 ? -10.136 4.975 10.972 1.00 91.06 206 ARG A N 1
ATOM 1577 C CA . ARG A 1 206 ? -9.640 3.933 10.068 1.00 91.06 206 ARG A CA 1
ATOM 1578 C C . ARG A 1 206 ? -8.135 3.762 10.231 1.00 91.06 206 ARG A C 1
ATOM 1580 O O . ARG A 1 206 ? -7.368 4.572 9.707 1.00 91.06 206 ARG A O 1
ATOM 1587 N N . PRO A 1 207 ? -7.675 2.720 10.938 1.00 92.81 207 PRO A N 1
ATOM 1588 C CA . PRO A 1 207 ? -6.279 2.303 10.935 1.00 92.81 207 PRO A CA 1
ATOM 1589 C C . PRO A 1 207 ? -5.736 2.136 9.519 1.00 92.81 207 PRO A C 1
ATOM 1591 O O . PRO A 1 207 ? -6.371 1.480 8.697 1.00 92.81 207 PRO A O 1
ATOM 1594 N N . VAL A 1 208 ? -4.553 2.686 9.248 1.00 90.94 208 VAL A N 1
ATOM 1595 C CA . VAL A 1 208 ? -3.905 2.601 7.935 1.00 90.94 208 VAL A CA 1
ATOM 1596 C C . VAL A 1 208 ? -2.526 1.965 8.030 1.00 90.94 208 VAL A C 1
ATOM 1598 O O . VAL A 1 208 ? -1.670 2.415 8.797 1.00 90.94 208 VAL A O 1
ATOM 1601 N N . PHE A 1 209 ? -2.295 0.933 7.218 1.00 91.75 209 PHE A N 1
ATOM 1602 C CA . PHE A 1 209 ? -1.008 0.245 7.118 1.00 91.75 209 PHE A CA 1
ATOM 1603 C C . PHE A 1 209 ? -0.878 -0.540 5.797 1.00 91.75 209 PHE A C 1
ATOM 1605 O O . PHE A 1 209 ? -1.888 -0.942 5.222 1.00 91.75 209 PHE A O 1
ATOM 1612 N N . PRO A 1 210 ? 0.348 -0.769 5.287 1.00 92.25 210 PRO A N 1
ATOM 1613 C CA . PRO A 1 210 ? 0.561 -1.458 4.008 1.00 92.25 210 PRO A CA 1
ATOM 1614 C C . PRO A 1 210 ? 0.843 -2.965 4.137 1.00 92.25 210 PRO A C 1
ATOM 1616 O O . PRO A 1 210 ? 1.156 -3.613 3.143 1.00 92.25 210 PRO A O 1
ATOM 1619 N N . SER A 1 211 ? 0.841 -3.509 5.358 1.00 95.25 211 SER A N 1
ATOM 1620 C CA . SER A 1 211 ? 1.272 -4.883 5.629 1.00 95.25 211 SER A CA 1
ATOM 1621 C C . SER A 1 211 ? 0.605 -5.447 6.879 1.00 95.25 211 SER A C 1
ATOM 1623 O O . SER A 1 211 ? 0.717 -4.865 7.958 1.00 95.25 211 SER A O 1
ATOM 1625 N N . ALA A 1 212 ? -0.011 -6.614 6.746 1.00 96.56 212 ALA A N 1
ATOM 1626 C CA . ALA A 1 212 ? -0.504 -7.467 7.818 1.00 96.56 212 ALA A CA 1
ATOM 1627 C C . ALA A 1 212 ? 0.556 -8.470 8.318 1.00 96.56 212 ALA A C 1
ATOM 1629 O O . ALA A 1 212 ? 0.358 -9.096 9.359 1.00 96.56 212 ALA A O 1
ATOM 1630 N N . GLN A 1 213 ? 1.698 -8.618 7.635 1.00 95.44 213 GLN A N 1
ATOM 1631 C CA . GLN A 1 213 ? 2.828 -9.394 8.160 1.00 95.44 213 GLN A CA 1
ATOM 1632 C C . GLN A 1 213 ? 3.533 -8.658 9.320 1.00 95.44 213 GLN A C 1
ATOM 1634 O O . GLN A 1 213 ? 4.001 -7.532 9.117 1.00 95.44 213 GLN A O 1
ATOM 1639 N N . PRO A 1 214 ? 3.714 -9.286 10.504 1.00 95.12 214 PRO A N 1
ATOM 1640 C CA . PRO A 1 214 ? 4.390 -8.655 11.642 1.00 95.12 214 PRO A CA 1
ATOM 1641 C C . PRO A 1 214 ? 5.819 -8.198 11.336 1.00 95.12 214 PRO A C 1
ATOM 1643 O O . PRO A 1 214 ? 6.227 -7.119 11.749 1.00 95.12 214 PRO A O 1
ATOM 1646 N N . THR A 1 215 ? 6.581 -8.994 10.585 1.00 93.62 215 THR A N 1
ATOM 1647 C CA . THR A 1 215 ? 7.975 -8.689 10.224 1.00 93.62 215 THR A CA 1
ATOM 1648 C C . THR A 1 215 ? 8.074 -7.445 9.343 1.00 93.62 215 THR A C 1
ATOM 1650 O O . THR A 1 215 ? 8.863 -6.544 9.631 1.00 93.62 215 THR A O 1
ATOM 1653 N N . CYS A 1 216 ? 7.254 -7.360 8.295 1.00 93.31 216 CYS A N 1
ATOM 1654 C CA . CYS A 1 216 ? 7.200 -6.205 7.406 1.00 93.31 216 CYS A CA 1
ATOM 1655 C C . CYS A 1 216 ? 6.655 -4.965 8.131 1.00 93.31 216 CYS A C 1
ATOM 1657 O O . CYS A 1 216 ? 7.258 -3.896 8.059 1.00 93.31 216 CYS A O 1
ATOM 1659 N N . TYR A 1 217 ? 5.578 -5.109 8.904 1.00 93.31 217 TYR A N 1
ATOM 1660 C CA . TYR A 1 217 ? 5.016 -4.007 9.681 1.00 93.31 217 TYR A CA 1
ATOM 1661 C C . TYR A 1 217 ? 6.027 -3.437 10.690 1.00 93.31 217 TYR A C 1
ATOM 1663 O O . TYR A 1 217 ? 6.256 -2.227 10.727 1.00 93.31 217 TYR A O 1
ATOM 1671 N N . ASN A 1 218 ? 6.701 -4.298 11.460 1.00 92.62 218 ASN A N 1
ATOM 1672 C CA . ASN A 1 218 ? 7.705 -3.869 12.434 1.00 92.62 218 ASN A CA 1
ATOM 1673 C C . ASN A 1 218 ? 8.860 -3.134 11.751 1.00 92.62 218 ASN A C 1
ATOM 1675 O O . ASN A 1 218 ? 9.247 -2.062 12.200 1.00 92.62 218 ASN A O 1
ATOM 1679 N N . ARG A 1 219 ? 9.354 -3.607 10.601 1.00 90.56 219 ARG A N 1
ATOM 1680 C CA . ARG A 1 219 ? 10.402 -2.885 9.857 1.00 90.56 219 ARG A CA 1
ATOM 1681 C C . ARG A 1 219 ? 9.992 -1.454 9.496 1.00 90.56 219 ARG A C 1
ATOM 1683 O O . ARG A 1 219 ? 10.846 -0.566 9.493 1.00 90.56 219 ARG A O 1
ATOM 1690 N N . LEU A 1 220 ? 8.713 -1.186 9.240 1.00 85.69 220 LEU A N 1
ATOM 1691 C CA . LEU A 1 220 ? 8.233 0.175 8.981 1.00 85.69 220 LEU A CA 1
ATOM 1692 C C . LEU A 1 220 ? 8.140 1.021 10.253 1.00 85.69 220 LEU A C 1
ATOM 1694 O O . LEU A 1 220 ? 8.518 2.187 10.211 1.00 85.69 220 LEU A O 1
ATOM 1698 N N . PHE A 1 221 ? 7.680 0.460 11.373 1.00 82.75 221 PHE A N 1
ATOM 1699 C CA . PHE A 1 221 ? 7.219 1.264 12.516 1.00 82.75 221 PHE A CA 1
ATOM 1700 C C . PHE A 1 221 ? 7.932 1.001 13.859 1.00 82.75 221 PHE A C 1
ATOM 1702 O O . PHE A 1 221 ? 7.701 1.724 14.828 1.00 82.75 221 PHE A O 1
ATOM 1709 N N . GLU A 1 222 ? 8.847 0.035 13.944 1.00 70.00 222 GLU A N 1
ATOM 1710 C CA . GLU A 1 222 ? 9.525 -0.383 15.187 1.00 70.00 222 GLU A CA 1
ATOM 1711 C C . GLU A 1 222 ? 10.223 0.775 15.907 1.00 70.00 222 GLU A C 1
ATOM 1713 O O . GLU A 1 222 ? 10.019 0.971 17.103 1.00 70.00 222 GLU A O 1
ATOM 1718 N N . LYS A 1 223 ? 10.949 1.626 15.167 1.00 66.44 223 LYS A N 1
ATOM 1719 C CA . LYS A 1 223 ? 11.682 2.781 15.725 1.00 66.44 223 LYS A CA 1
ATOM 1720 C C . LYS A 1 223 ? 10.794 3.842 16.386 1.00 66.44 223 LYS A C 1
ATOM 1722 O O . LYS A 1 223 ? 11.306 4.805 16.937 1.00 66.44 223 LYS A O 1
ATOM 1727 N N . SER A 1 224 ? 9.477 3.678 16.319 1.00 68.31 224 SER A N 1
ATOM 1728 C CA . SER A 1 224 ? 8.503 4.595 16.905 1.00 68.31 224 SER A CA 1
ATOM 1729 C C . SER A 1 224 ? 7.652 3.972 18.013 1.00 68.31 224 SER A C 1
ATOM 1731 O O . SER A 1 224 ? 6.651 4.560 18.400 1.00 68.31 224 SER A O 1
ATOM 1733 N N . GLY A 1 225 ? 7.998 2.771 18.499 1.00 72.69 225 GLY A N 1
ATOM 1734 C CA . GLY A 1 225 ? 7.218 2.067 19.531 1.00 72.69 225 GLY A CA 1
ATOM 1735 C C . GLY A 1 225 ? 5.847 1.567 19.049 1.00 72.69 225 GLY A C 1
ATOM 1736 O O . GLY A 1 225 ? 5.006 1.141 19.841 1.00 72.69 225 GLY A O 1
ATOM 1737 N N . ARG A 1 226 ? 5.610 1.611 17.735 1.00 82.88 226 ARG A N 1
ATOM 1738 C CA . ARG A 1 226 ? 4.343 1.277 17.072 1.00 82.88 226 ARG A CA 1
ATOM 1739 C C . ARG A 1 226 ? 4.468 -0.049 16.338 1.00 82.88 226 ARG A C 1
ATOM 1741 O O . ARG A 1 226 ? 4.227 -0.116 15.140 1.00 82.88 226 ARG A O 1
ATOM 1748 N N . ASP A 1 227 ? 4.913 -1.081 17.042 1.00 90.00 227 ASP A N 1
ATOM 1749 C CA . ASP A 1 227 ? 5.061 -2.426 16.491 1.00 90.00 227 ASP A CA 1
ATOM 1750 C C . ASP A 1 227 ? 3.700 -3.099 16.208 1.00 90.00 227 ASP A C 1
ATOM 1752 O O . ASP A 1 227 ? 2.617 -2.558 16.460 1.00 90.00 227 ASP A O 1
ATOM 1756 N N . PHE A 1 228 ? 3.742 -4.311 15.663 1.00 94.56 228 PHE A N 1
ATOM 1757 C CA . PHE A 1 228 ? 2.547 -5.072 15.318 1.00 94.56 228 PHE A CA 1
ATOM 1758 C C . PHE A 1 228 ? 1.705 -5.450 16.550 1.00 94.56 228 PHE A C 1
ATOM 1760 O O . PHE A 1 228 ? 0.489 -5.616 16.452 1.00 94.56 228 PHE A O 1
ATOM 1767 N N . SER A 1 229 ? 2.318 -5.570 17.734 1.00 94.69 229 SER A N 1
ATOM 1768 C CA . SER A 1 229 ? 1.585 -5.791 18.986 1.00 94.69 229 SER A CA 1
ATOM 1769 C C . SER A 1 229 ? 0.734 -4.569 19.333 1.00 94.69 229 SER A C 1
ATOM 1771 O O . SER A 1 229 ? -0.449 -4.701 19.658 1.00 94.69 229 SER A O 1
ATOM 1773 N N . THR A 1 230 ? 1.300 -3.372 19.178 1.00 92.94 230 THR A N 1
ATOM 1774 C CA . THR A 1 230 ? 0.599 -2.095 19.327 1.00 92.94 230 THR A CA 1
ATOM 1775 C C . THR A 1 230 ? -0.518 -1.932 18.297 1.00 92.94 230 THR A C 1
ATOM 1777 O O . THR A 1 230 ? -1.609 -1.489 18.670 1.00 92.94 230 THR A O 1
ATOM 1780 N N . LEU A 1 231 ? -0.319 -2.367 17.044 1.00 94.38 231 LEU A N 1
ATOM 1781 C CA . LEU A 1 231 ? -1.398 -2.419 16.048 1.00 94.38 231 LEU A CA 1
ATOM 1782 C C . LEU A 1 231 ? -2.567 -3.271 16.555 1.00 94.38 231 LEU A C 1
ATOM 1784 O O . LEU A 1 231 ? -3.684 -2.770 16.650 1.00 94.38 231 LEU A O 1
ATOM 1788 N N . LYS A 1 232 ? -2.317 -4.525 16.956 1.00 95.88 232 LYS A N 1
ATOM 1789 C CA . LYS A 1 232 ? -3.369 -5.431 17.457 1.00 95.88 232 LYS A CA 1
ATOM 1790 C C . LYS A 1 232 ? -4.128 -4.851 18.652 1.00 95.88 232 LYS A C 1
ATOM 1792 O O . LYS A 1 232 ? -5.354 -4.929 18.694 1.00 95.88 232 LYS A O 1
ATOM 1797 N N . LYS A 1 233 ? -3.420 -4.233 19.605 1.00 94.75 233 LYS A N 1
ATOM 1798 C CA . LYS A 1 233 ? -4.044 -3.546 20.751 1.00 94.75 233 LYS A CA 1
ATOM 1799 C C . LYS A 1 233 ? -4.921 -2.373 20.306 1.00 94.75 233 LYS A C 1
ATOM 1801 O O . LYS A 1 233 ? -5.962 -2.137 20.908 1.00 94.75 233 LYS A O 1
ATOM 1806 N N . SER A 1 234 ? -4.517 -1.654 19.260 1.00 93.25 234 SER A N 1
ATOM 1807 C CA . SER A 1 234 ? -5.292 -0.538 18.703 1.00 93.25 234 SER A CA 1
ATOM 1808 C C . SER A 1 234 ? -6.558 -1.021 17.999 1.00 93.25 234 SER A C 1
ATOM 1810 O O . SER A 1 234 ? -7.618 -0.450 18.225 1.00 93.25 234 SER A O 1
ATOM 1812 N N . LEU A 1 235 ? -6.472 -2.103 17.214 1.00 94.75 235 LEU A N 1
ATOM 1813 C CA . LEU A 1 235 ? -7.643 -2.733 16.590 1.00 94.75 235 LEU A CA 1
ATOM 1814 C C . LEU A 1 235 ? -8.616 -3.265 17.653 1.00 94.75 235 LEU A C 1
ATOM 1816 O O . LEU A 1 235 ? -9.811 -3.021 17.561 1.00 94.75 235 LEU A O 1
ATOM 1820 N N . THR A 1 236 ? -8.095 -3.900 18.709 1.00 93.44 236 THR A N 1
ATOM 1821 C CA . THR A 1 236 ? -8.909 -4.368 19.848 1.00 93.44 236 THR A CA 1
ATOM 1822 C C . THR A 1 236 ? -9.623 -3.206 20.542 1.00 93.44 236 THR A C 1
ATOM 1824 O O . THR A 1 236 ? -10.794 -3.316 20.885 1.00 93.44 236 THR A O 1
ATOM 1827 N N . ALA A 1 237 ? -8.935 -2.076 20.744 1.00 91.56 237 ALA A N 1
ATOM 1828 C CA . ALA A 1 237 ? -9.547 -0.886 21.327 1.00 91.56 237 ALA A CA 1
ATOM 1829 C C . ALA A 1 237 ? -10.660 -0.321 20.430 1.00 91.56 237 ALA A C 1
ATOM 1831 O O . ALA A 1 237 ? -11.705 0.060 20.940 1.00 91.56 237 ALA A O 1
ATOM 1832 N N . LEU A 1 238 ? -10.468 -0.307 19.106 1.00 91.25 238 LEU A N 1
ATOM 1833 C CA . LEU A 1 238 ? -11.501 0.131 18.165 1.00 91.25 238 LEU A CA 1
ATOM 1834 C C . LEU A 1 238 ? -12.732 -0.778 18.182 1.00 91.25 238 LEU A C 1
ATOM 1836 O O . LEU A 1 238 ? -13.838 -0.260 18.198 1.00 91.25 238 LEU A O 1
ATOM 1840 N N . GLN A 1 239 ? -12.569 -2.100 18.283 1.00 88.81 239 GLN A N 1
ATOM 1841 C CA . GLN A 1 239 ? -13.701 -3.036 18.395 1.00 88.81 239 GLN A CA 1
ATOM 1842 C C . GLN A 1 239 ? -14.566 -2.816 19.649 1.00 88.81 239 GLN A C 1
ATOM 1844 O O . GLN A 1 239 ? -15.731 -3.196 19.668 1.00 88.81 239 GLN A O 1
ATOM 1849 N N . GLN A 1 240 ? -14.015 -2.228 20.718 1.00 82.56 240 GLN A N 1
ATOM 1850 C CA . GLN A 1 240 ? -14.800 -1.869 21.910 1.00 82.56 240 GLN A CA 1
ATOM 1851 C C . GLN A 1 240 ? -15.689 -0.642 21.676 1.00 82.56 240 GLN A C 1
ATOM 1853 O O . GLN A 1 240 ? -16.643 -0.418 22.419 1.00 82.56 240 GLN A O 1
ATOM 1858 N N . PHE A 1 241 ? -15.344 0.170 20.680 1.00 79.69 241 PHE A N 1
ATOM 1859 C CA . PHE A 1 241 ? -15.977 1.446 20.389 1.00 79.69 241 PHE A CA 1
ATOM 1860 C C . PHE A 1 241 ? -16.894 1.376 19.160 1.00 79.69 241 PHE A C 1
ATOM 1862 O O . PHE A 1 241 ? -17.970 1.972 19.160 1.00 79.69 241 PHE A O 1
ATOM 1869 N N . GLU A 1 242 ? -16.499 0.618 18.140 1.00 68.81 242 GLU A N 1
ATOM 1870 C CA . GLU A 1 242 ? -17.219 0.419 16.887 1.00 68.81 242 GLU A CA 1
ATOM 1871 C C . GLU A 1 242 ? -17.681 -1.039 16.762 1.00 68.81 242 GLU A C 1
ATOM 1873 O O . GLU A 1 242 ? -16.909 -1.967 16.988 1.00 68.81 242 GLU A O 1
ATOM 1878 N N . GLY A 1 243 ? -18.938 -1.256 16.358 1.00 66.81 243 GLY A N 1
ATOM 1879 C CA . GLY A 1 243 ? -19.462 -2.609 16.127 1.00 66.81 243 GLY A CA 1
ATOM 1880 C C . GLY A 1 243 ? -18.871 -3.298 14.890 1.00 66.81 243 GLY A C 1
ATOM 1881 O O . GLY A 1 243 ? -18.764 -4.519 14.869 1.00 66.81 243 GLY A O 1
ATOM 1882 N N . ASN A 1 244 ? -18.457 -2.524 13.881 1.00 78.12 244 ASN A N 1
ATOM 1883 C CA . ASN A 1 244 ? -17.876 -3.016 12.632 1.00 78.12 244 ASN A CA 1
ATOM 1884 C C . ASN A 1 244 ? -16.555 -2.291 12.369 1.00 78.12 244 ASN A C 1
ATOM 1886 O O . ASN A 1 244 ? -16.556 -1.080 12.175 1.00 78.12 244 ASN A O 1
ATOM 1890 N N . LEU A 1 245 ? -15.444 -3.031 12.335 1.00 90.94 245 LEU A N 1
ATOM 1891 C CA . LEU A 1 245 ? -14.121 -2.446 12.130 1.00 90.94 245 LEU A CA 1
ATOM 1892 C C . LEU A 1 245 ? -13.839 -2.219 10.638 1.00 90.94 245 LEU A C 1
ATOM 1894 O O . LEU A 1 245 ? -13.964 -3.138 9.819 1.00 90.94 245 LEU A O 1
ATOM 1898 N N . GLU A 1 246 ? -13.388 -1.012 10.306 1.00 92.50 246 GLU A N 1
ATOM 1899 C CA . GLU A 1 246 ? -12.954 -0.622 8.965 1.00 92.50 246 GLU A CA 1
ATOM 1900 C C . GLU A 1 246 ? -11.464 -0.240 8.952 1.00 92.50 246 GLU A C 1
ATOM 1902 O O . GLU A 1 246 ? -10.974 0.419 9.869 1.00 92.50 246 GLU A O 1
ATOM 1907 N N . ILE A 1 247 ? -10.722 -0.611 7.902 1.00 93.69 247 ILE A N 1
ATOM 1908 C CA . ILE A 1 247 ? -9.285 -0.285 7.784 1.00 93.69 247 ILE A CA 1
ATOM 1909 C C . ILE A 1 247 ? -8.923 0.296 6.418 1.00 93.69 247 ILE A C 1
ATOM 1911 O O . ILE A 1 247 ? -9.547 -0.018 5.408 1.00 93.69 247 ILE A O 1
ATOM 1915 N N . GLY A 1 248 ? -7.865 1.102 6.367 1.00 92.44 248 GLY A N 1
ATOM 1916 C CA . GLY A 1 248 ? -7.167 1.448 5.133 1.00 92.44 248 GLY A CA 1
ATOM 1917 C C . GLY A 1 248 ? -5.979 0.518 4.898 1.00 92.44 248 GLY A C 1
ATOM 1918 O O . GLY A 1 248 ? -5.126 0.358 5.772 1.00 92.44 248 GLY A O 1
ATOM 1919 N N . TYR A 1 249 ? -5.890 -0.069 3.708 1.00 94.06 249 TYR A N 1
ATOM 1920 C CA . TYR A 1 249 ? -4.819 -0.992 3.354 1.00 94.06 249 TYR A CA 1
ATOM 1921 C C . TYR A 1 249 ? -4.030 -0.501 2.140 1.00 94.06 249 TYR A C 1
ATOM 1923 O O . TYR A 1 249 ? -4.556 -0.370 1.033 1.00 94.06 249 TYR A O 1
ATOM 1931 N N . GLY A 1 250 ? -2.751 -0.204 2.374 1.00 92.75 250 GLY A N 1
ATOM 1932 C CA . GLY A 1 250 ? -1.842 0.322 1.362 1.00 92.75 250 GLY A CA 1
ATOM 1933 C C . GLY A 1 250 ? -1.387 -0.759 0.389 1.00 92.75 250 GLY A C 1
ATOM 1934 O O . GLY A 1 250 ? -0.643 -1.661 0.763 1.00 92.75 250 GLY A O 1
ATOM 1935 N N . VAL A 1 251 ? -1.791 -0.640 -0.871 1.00 93.94 251 VAL A N 1
ATOM 1936 C CA . VAL A 1 251 ? -1.451 -1.581 -1.939 1.00 93.94 251 VAL A CA 1
ATOM 1937 C C . VAL A 1 251 ? -0.072 -1.260 -2.504 1.00 93.94 251 VAL A C 1
ATOM 1939 O O . VAL A 1 251 ? 0.180 -0.147 -2.970 1.00 93.94 251 VAL A O 1
ATOM 1942 N N . PHE A 1 252 ? 0.813 -2.255 -2.498 1.00 94.50 252 PHE A N 1
ATOM 1943 C CA . PHE A 1 252 ? 2.141 -2.186 -3.092 1.00 94.50 252 PHE A CA 1
ATOM 1944 C C . PHE A 1 252 ? 2.421 -3.462 -3.907 1.00 94.50 252 PHE A C 1
ATOM 1946 O O . PHE A 1 252 ? 2.588 -4.534 -3.312 1.00 94.50 252 PHE A O 1
ATOM 1953 N N . PRO A 1 253 ? 2.503 -3.370 -5.251 1.00 93.94 253 PRO A N 1
ATOM 1954 C CA . PRO A 1 253 ? 2.836 -4.503 -6.111 1.00 93.94 253 PRO A CA 1
ATOM 1955 C C . PRO A 1 253 ? 4.121 -5.221 -5.706 1.00 93.94 253 PRO A C 1
ATOM 1957 O O . PRO A 1 253 ? 5.187 -4.608 -5.593 1.00 93.94 253 PRO A O 1
ATOM 1960 N N . GLY A 1 254 ? 4.014 -6.529 -5.512 1.00 91.62 254 GLY A N 1
ATOM 1961 C CA . GLY A 1 254 ? 5.076 -7.411 -5.058 1.00 91.62 254 GLY A CA 1
ATOM 1962 C C . GLY A 1 254 ? 5.092 -7.673 -3.548 1.00 91.62 254 GLY A C 1
ATOM 1963 O O . GLY A 1 254 ? 5.683 -8.664 -3.123 1.00 91.62 254 GLY A O 1
ATOM 1964 N N . LEU A 1 255 ? 4.453 -6.823 -2.734 1.00 94.38 255 LEU A N 1
ATOM 1965 C CA . LEU A 1 255 ? 4.209 -7.093 -1.311 1.00 94.38 255 LEU A CA 1
ATOM 1966 C C . LEU A 1 255 ? 2.782 -7.601 -1.111 1.00 94.38 255 LEU A C 1
ATOM 1968 O O . LEU A 1 255 ? 2.594 -8.708 -0.626 1.00 94.38 255 LEU A O 1
ATOM 1972 N N . THR A 1 256 ? 1.787 -6.807 -1.512 1.00 95.62 256 THR A N 1
ATOM 1973 C CA . THR A 1 256 ? 0.363 -7.080 -1.254 1.00 95.62 256 THR A CA 1
ATOM 1974 C C . THR A 1 256 ? -0.116 -8.394 -1.876 1.00 95.62 256 THR A C 1
ATOM 1976 O O . THR A 1 256 ? -0.915 -9.106 -1.279 1.00 95.62 256 THR A O 1
ATOM 1979 N N . ASP A 1 257 ? 0.396 -8.736 -3.055 1.00 95.06 257 ASP A N 1
ATOM 1980 C CA . ASP A 1 257 ? 0.098 -9.954 -3.812 1.00 95.06 257 ASP A CA 1
ATOM 1981 C C . ASP A 1 257 ? 1.113 -11.087 -3.584 1.00 95.06 257 ASP A C 1
ATOM 1983 O O . ASP A 1 257 ? 1.131 -12.070 -4.332 1.00 95.06 257 ASP A O 1
ATOM 1987 N N . HIS A 1 258 ? 1.972 -10.976 -2.568 1.00 94.81 258 HIS A N 1
ATOM 1988 C CA . HIS A 1 258 ? 2.854 -12.066 -2.162 1.00 94.81 258 HIS A CA 1
ATOM 1989 C C . HIS A 1 258 ? 2.097 -13.069 -1.266 1.00 94.81 258 HIS A C 1
ATOM 1991 O O . HIS A 1 258 ? 1.464 -12.635 -0.304 1.00 94.81 258 HIS A O 1
ATOM 1997 N N . PRO A 1 259 ? 2.197 -14.399 -1.478 1.00 94.56 259 PRO A N 1
ATOM 1998 C CA . PRO A 1 259 ? 1.398 -15.400 -0.757 1.00 94.56 259 PRO A CA 1
ATOM 1999 C C . PRO A 1 259 ? 1.408 -15.280 0.774 1.00 94.56 259 PRO A C 1
ATOM 2001 O O . PRO A 1 259 ? 0.381 -15.489 1.419 1.00 94.56 259 PRO A O 1
ATOM 2004 N N . THR A 1 260 ? 2.545 -14.908 1.372 1.00 94.56 260 THR A N 1
ATOM 2005 C CA . THR A 1 260 ? 2.639 -14.722 2.833 1.00 94.56 260 THR A CA 1
ATOM 2006 C C . THR A 1 260 ? 1.884 -13.488 3.321 1.00 94.56 260 THR A C 1
ATOM 2008 O O . THR A 1 260 ? 1.317 -13.517 4.411 1.00 94.56 260 THR A O 1
ATOM 2011 N N . GLU A 1 261 ? 1.830 -12.425 2.516 1.00 96.31 261 GLU A N 1
ATOM 2012 C CA . GLU A 1 261 ? 1.043 -11.230 2.816 1.00 96.31 261 GLU A CA 1
ATOM 2013 C C . GLU A 1 261 ? -0.447 -11.518 2.667 1.00 96.31 261 GLU A C 1
ATOM 2015 O O . GLU A 1 261 ? -1.228 -11.149 3.535 1.00 96.31 261 GLU A O 1
ATOM 2020 N N . ILE A 1 262 ? -0.839 -12.259 1.627 1.00 97.00 262 ILE A N 1
ATOM 2021 C CA . ILE A 1 262 ? -2.229 -12.686 1.416 1.00 97.00 262 ILE A CA 1
ATOM 2022 C C . ILE A 1 262 ? -2.726 -13.500 2.616 1.00 97.00 262 ILE A C 1
ATOM 2024 O O . ILE A 1 262 ? -3.793 -13.216 3.164 1.00 97.00 262 ILE A O 1
ATOM 2028 N N . ALA A 1 263 ? -1.940 -14.484 3.063 1.00 96.50 263 ALA A N 1
ATOM 2029 C CA . ALA A 1 263 ? -2.273 -15.297 4.229 1.00 96.50 263 ALA A CA 1
ATOM 2030 C C . ALA A 1 263 ? -2.373 -14.454 5.513 1.00 96.50 263 ALA A C 1
ATOM 2032 O O . ALA A 1 263 ? -3.342 -14.589 6.264 1.00 96.50 263 ALA A O 1
ATOM 2033 N N . ALA A 1 264 ? -1.412 -13.552 5.746 1.00 97.38 264 ALA A N 1
ATOM 2034 C CA . ALA A 1 264 ? -1.414 -12.668 6.910 1.00 97.38 264 ALA A CA 1
ATOM 2035 C C . ALA A 1 264 ? -2.610 -11.704 6.902 1.00 97.38 264 ALA A C 1
ATOM 2037 O O . ALA A 1 264 ? -3.273 -11.535 7.925 1.00 97.38 264 ALA A O 1
ATOM 2038 N N . PHE A 1 265 ? -2.930 -11.125 5.745 1.00 97.94 265 PHE A N 1
ATOM 2039 C CA . PHE A 1 265 ? -4.074 -10.243 5.557 1.00 97.94 265 PHE A CA 1
ATOM 2040 C C . PHE A 1 265 ? -5.391 -10.970 5.841 1.00 97.94 265 PHE A C 1
ATOM 2042 O O . PHE A 1 265 ? -6.192 -10.490 6.641 1.00 97.94 265 PHE A O 1
ATOM 2049 N N . ARG A 1 266 ? -5.592 -12.168 5.272 1.00 97.62 266 ARG A N 1
ATOM 2050 C CA . ARG A 1 266 ? -6.790 -12.989 5.525 1.00 97.62 266 ARG A CA 1
ATOM 2051 C C . ARG A 1 266 ? -6.948 -13.330 7.003 1.00 97.62 266 ARG A C 1
ATOM 2053 O O . ARG A 1 266 ? -8.053 -13.237 7.542 1.00 97.62 266 ARG A O 1
ATOM 2060 N N . HIS A 1 267 ? -5.849 -13.698 7.660 1.00 97.12 267 HIS A N 1
ATOM 2061 C CA . HIS A 1 267 ? -5.846 -13.992 9.087 1.00 97.12 267 HIS A CA 1
ATOM 2062 C C . HIS A 1 267 ? -6.206 -12.758 9.923 1.00 97.12 267 HIS A C 1
ATOM 2064 O O . HIS A 1 267 ? -7.071 -12.853 10.792 1.00 97.12 267 HIS A O 1
ATOM 2070 N N . LEU A 1 268 ? -5.604 -11.599 9.638 1.00 96.81 268 LEU A N 1
ATOM 2071 C CA . LEU A 1 268 ? -5.888 -10.348 10.341 1.00 96.81 268 LEU A CA 1
ATOM 2072 C C . LEU A 1 268 ? -7.359 -9.939 10.187 1.00 96.81 268 LEU A C 1
ATOM 2074 O O . LEU A 1 268 ? -8.029 -9.685 11.185 1.00 96.81 268 LEU A O 1
ATOM 2078 N N . VAL A 1 269 ? -7.865 -9.926 8.950 1.00 95.75 269 VAL A N 1
ATOM 2079 C CA . VAL A 1 269 ? -9.250 -9.549 8.638 1.00 95.75 269 VAL A CA 1
ATOM 2080 C C . VAL A 1 269 ? -10.248 -10.444 9.365 1.00 95.75 269 VAL A C 1
ATOM 2082 O O . VAL A 1 269 ? -11.158 -9.934 10.014 1.00 95.75 269 VAL A O 1
ATOM 2085 N N . SER A 1 270 ? -10.028 -11.761 9.338 1.00 94.31 270 SER A N 1
ATOM 2086 C CA . SER A 1 270 ? -10.904 -12.721 10.022 1.00 94.31 270 SER A CA 1
ATOM 2087 C C . SER A 1 270 ? -10.827 -12.592 11.547 1.00 94.31 270 SER A C 1
ATOM 2089 O O . SER A 1 270 ? -11.847 -12.661 12.222 1.00 94.31 270 SER A O 1
ATOM 2091 N N . THR A 1 271 ? -9.628 -12.375 12.098 1.00 94.31 271 THR A N 1
ATOM 2092 C CA . THR A 1 271 ? -9.402 -12.280 13.552 1.00 94.31 271 THR A CA 1
ATOM 2093 C C . THR A 1 271 ? -10.084 -11.058 14.159 1.00 94.31 271 THR A C 1
ATOM 2095 O O . THR A 1 271 ? -10.640 -11.142 15.250 1.00 94.31 271 THR A O 1
ATOM 2098 N N . PHE A 1 272 ? -10.039 -9.920 13.463 1.00 93.44 272 PHE A N 1
ATOM 2099 C CA . PHE A 1 272 ? -10.598 -8.661 13.957 1.00 93.44 272 PHE A CA 1
ATOM 2100 C C . PHE A 1 272 ? -11.995 -8.349 13.402 1.00 93.44 272 PHE A C 1
ATOM 2102 O O . PHE A 1 272 ? -12.513 -7.262 13.655 1.00 93.44 272 PHE A O 1
ATOM 2109 N N . GLY A 1 273 ? -12.616 -9.276 12.664 1.00 91.94 273 GLY A N 1
ATOM 2110 C CA . GLY A 1 273 ? -13.953 -9.074 12.096 1.00 91.94 273 GLY A CA 1
ATOM 2111 C C . GLY A 1 273 ? -14.038 -7.824 11.217 1.00 91.94 273 GLY A C 1
ATOM 2112 O O . GLY A 1 273 ? -15.015 -7.083 11.288 1.00 91.94 273 GLY A O 1
ATOM 2113 N N . ILE A 1 274 ? -12.986 -7.544 10.442 1.00 94.31 274 ILE A N 1
ATOM 2114 C CA . ILE A 1 274 ? -12.942 -6.370 9.566 1.00 94.31 274 ILE A CA 1
ATOM 2115 C C . ILE A 1 274 ? -13.970 -6.563 8.454 1.00 94.31 274 ILE A C 1
ATOM 2117 O O . ILE A 1 274 ? -13.915 -7.553 7.730 1.00 94.31 274 ILE A O 1
ATOM 2121 N N . THR A 1 275 ? -14.882 -5.606 8.301 1.00 91.75 275 THR A N 1
ATOM 2122 C CA . THR A 1 275 ? -16.001 -5.693 7.343 1.00 91.75 275 THR A CA 1
ATOM 2123 C C . THR A 1 275 ? -15.752 -4.897 6.069 1.00 91.75 275 THR A C 1
ATOM 2125 O O . THR A 1 275 ? -16.303 -5.222 5.020 1.00 91.75 275 THR A O 1
ATOM 2128 N N . ARG A 1 276 ? -14.888 -3.877 6.126 1.00 92.19 276 ARG A N 1
ATOM 2129 C CA . ARG A 1 276 ? -14.571 -3.028 4.977 1.00 92.19 276 ARG A CA 1
ATOM 2130 C C . ARG A 1 276 ? -13.100 -2.640 4.940 1.00 92.19 276 ARG A C 1
ATOM 2132 O O . ARG A 1 276 ? -12.509 -2.260 5.953 1.00 92.19 276 ARG A O 1
ATOM 2139 N N . VAL A 1 277 ? -12.516 -2.717 3.747 1.00 92.88 277 VAL A N 1
ATOM 2140 C CA . VAL A 1 277 ? -11.100 -2.431 3.500 1.00 92.88 277 VAL A CA 1
ATOM 2141 C C . VAL A 1 277 ? -10.972 -1.388 2.397 1.00 92.88 277 VAL A C 1
ATOM 2143 O O . VAL A 1 277 ? -11.315 -1.642 1.242 1.00 92.88 277 VAL A O 1
ATOM 2146 N N . TYR A 1 278 ? -10.436 -0.224 2.755 1.00 90.31 278 TYR A N 1
ATOM 2147 C CA . TYR A 1 278 ? -10.185 0.890 1.848 1.00 90.31 278 TYR A CA 1
ATOM 2148 C C . TYR A 1 278 ? -8.793 0.767 1.236 1.00 90.31 278 TYR A C 1
ATOM 2150 O O . TYR A 1 278 ? -7.777 0.977 1.896 1.00 90.31 278 TYR A O 1
ATOM 2158 N N . LEU A 1 279 ? -8.752 0.420 -0.041 1.00 90.75 279 LEU A N 1
ATOM 2159 C CA . LEU A 1 279 ? -7.547 0.199 -0.818 1.00 90.75 279 LEU A CA 1
ATOM 2160 C C . LEU A 1 279 ? -7.087 1.488 -1.484 1.00 90.75 279 LEU A C 1
ATOM 2162 O O . LEU A 1 279 ? -7.878 2.215 -2.083 1.00 90.75 279 LEU A O 1
ATOM 2166 N N . PHE A 1 280 ? -5.786 1.733 -1.431 1.00 87.69 280 PHE A N 1
ATOM 2167 C CA . PHE A 1 280 ? -5.137 2.837 -2.127 1.00 87.69 280 PHE A CA 1
ATOM 2168 C C . PHE A 1 280 ? -3.712 2.449 -2.493 1.00 87.69 280 PHE A C 1
ATOM 2170 O O . PHE A 1 280 ? -3.118 1.574 -1.867 1.00 87.69 280 PHE A O 1
ATOM 2177 N N . ASN A 1 281 ? -3.140 3.105 -3.498 1.00 90.00 281 ASN A N 1
ATOM 2178 C CA . ASN A 1 281 ? -1.742 2.879 -3.850 1.00 90.00 281 ASN A CA 1
ATOM 2179 C C . ASN A 1 281 ? -0.849 3.442 -2.745 1.00 90.00 281 ASN A C 1
ATOM 2181 O O . ASN A 1 281 ? -0.888 4.646 -2.496 1.00 90.00 281 ASN A O 1
ATOM 2185 N N . TRP A 1 282 ? -0.051 2.591 -2.096 1.00 89.94 282 TRP A N 1
ATOM 2186 C CA . TRP A 1 282 ? 0.791 3.015 -0.983 1.00 89.94 282 TRP A CA 1
ATOM 2187 C C . TRP A 1 282 ? 1.796 4.083 -1.448 1.00 89.94 282 TRP A C 1
ATOM 2189 O O . TRP A 1 282 ? 2.621 3.801 -2.325 1.00 89.94 282 TRP A O 1
ATOM 2199 N N . PRO A 1 283 ? 1.745 5.310 -0.895 1.00 84.19 283 PRO A N 1
ATOM 2200 C CA . PRO A 1 283 ? 2.625 6.381 -1.323 1.00 84.19 283 PRO A CA 1
ATOM 2201 C C . PRO A 1 283 ? 4.011 6.183 -0.709 1.00 84.19 283 PRO A C 1
ATOM 2203 O O . PRO A 1 283 ? 4.212 6.401 0.484 1.00 84.19 283 PRO A O 1
ATOM 2206 N N . ALA A 1 284 ? 4.985 5.773 -1.519 1.00 83.75 284 ALA A N 1
ATOM 2207 C CA . ALA A 1 284 ? 6.355 5.553 -1.064 1.00 83.75 284 ALA A CA 1
ATOM 2208 C C . ALA A 1 284 ? 7.370 5.754 -2.189 1.00 83.75 284 ALA A C 1
ATOM 2210 O O . ALA A 1 284 ? 7.060 5.534 -3.360 1.00 83.75 284 ALA A O 1
ATOM 2211 N N . ASP A 1 285 ? 8.607 6.103 -1.822 1.00 88.69 285 ASP A N 1
ATOM 2212 C CA . ASP A 1 285 ? 9.745 5.836 -2.701 1.00 88.69 285 ASP A CA 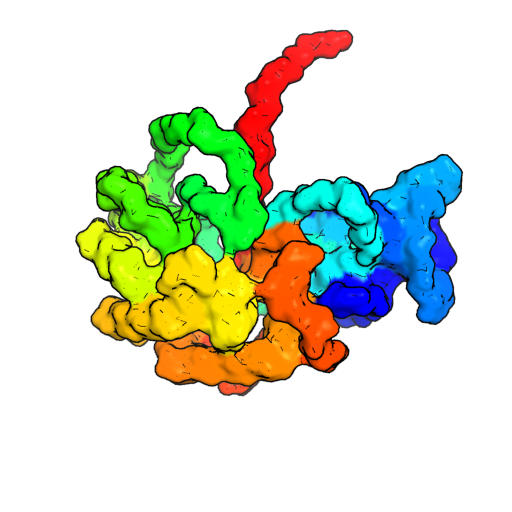1
ATOM 2213 C C . ASP A 1 285 ? 9.866 4.305 -2.856 1.00 88.69 285 ASP A C 1
ATOM 2215 O O . ASP A 1 285 ? 10.073 3.604 -1.854 1.00 88.69 285 ASP A O 1
ATOM 2219 N N . PRO A 1 286 ? 9.707 3.757 -4.075 1.00 91.56 286 PRO A N 1
ATOM 2220 C CA . PRO A 1 286 ? 9.631 2.317 -4.258 1.00 91.56 286 PRO A CA 1
ATOM 2221 C C . PRO A 1 286 ? 10.934 1.581 -3.925 1.00 91.56 286 PRO A C 1
ATOM 2223 O O . PRO A 1 286 ? 10.869 0.413 -3.537 1.00 91.56 286 PRO A O 1
ATOM 2226 N N . ASP A 1 287 ? 12.096 2.220 -4.070 1.00 91.06 287 ASP A N 1
ATOM 2227 C CA . ASP A 1 287 ? 13.394 1.597 -3.786 1.00 91.06 287 ASP A CA 1
ATOM 2228 C C . ASP A 1 287 ? 13.595 1.525 -2.276 1.00 91.06 287 ASP A C 1
ATOM 2230 O O . ASP A 1 287 ? 13.862 0.465 -1.714 1.00 91.06 287 ASP A O 1
ATOM 2234 N N . ARG A 1 288 ? 13.326 2.641 -1.591 1.00 89.56 288 ARG A N 1
ATOM 2235 C CA . ARG A 1 288 ? 13.435 2.723 -0.130 1.00 89.56 288 ARG A CA 1
ATOM 2236 C C . ARG A 1 288 ? 12.464 1.794 0.571 1.00 89.56 288 ARG A C 1
ATOM 2238 O O . ARG A 1 288 ? 12.825 1.195 1.579 1.00 89.56 288 ARG A O 1
ATOM 2245 N N . PHE A 1 289 ? 11.250 1.655 0.045 1.00 90.88 289 PHE A N 1
ATOM 2246 C CA . PHE A 1 289 ? 10.267 0.730 0.595 1.00 90.88 289 PHE A CA 1
ATOM 2247 C C . PHE A 1 289 ? 10.727 -0.728 0.465 1.00 90.88 289 PHE A C 1
ATOM 2249 O O . PHE A 1 289 ? 10.688 -1.470 1.447 1.00 90.88 289 PHE A O 1
ATOM 2256 N N . VAL A 1 290 ? 11.228 -1.119 -0.714 1.00 92.62 290 VAL A N 1
ATOM 2257 C CA . VAL A 1 290 ? 11.784 -2.461 -0.960 1.00 92.62 290 VAL A CA 1
ATOM 2258 C C . VAL A 1 290 ? 12.981 -2.745 -0.055 1.00 92.62 290 VAL A C 1
ATOM 2260 O O . VAL A 1 290 ? 13.020 -3.810 0.564 1.00 92.62 290 VAL A O 1
ATOM 2263 N N . ASP A 1 291 ? 13.916 -1.801 0.060 1.00 91.44 291 ASP A N 1
ATOM 2264 C CA . ASP A 1 291 ? 15.115 -1.936 0.891 1.00 91.44 291 ASP A CA 1
ATOM 2265 C C . ASP A 1 291 ? 14.753 -2.064 2.371 1.00 91.44 291 ASP A C 1
ATOM 2267 O O . ASP A 1 291 ? 15.176 -3.004 3.042 1.00 91.44 291 ASP A O 1
ATOM 2271 N N . ARG A 1 292 ? 13.915 -1.149 2.876 1.00 90.69 292 ARG A N 1
ATOM 2272 C CA . ARG A 1 292 ? 13.509 -1.093 4.287 1.00 90.69 292 ARG A CA 1
ATOM 2273 C C . ARG A 1 292 ? 12.803 -2.363 4.736 1.00 90.69 292 ARG A C 1
ATOM 2275 O O . ARG A 1 292 ? 12.990 -2.809 5.866 1.00 90.69 292 ARG A O 1
ATOM 2282 N N . LEU A 1 293 ? 11.975 -2.927 3.865 1.00 92.44 293 LEU A N 1
ATOM 2283 C CA . LEU A 1 293 ? 11.241 -4.153 4.137 1.00 92.44 293 LEU A CA 1
ATOM 2284 C C . LEU A 1 293 ? 12.015 -5.419 3.769 1.00 92.44 293 LEU A C 1
ATOM 2286 O O . LEU A 1 293 ? 11.524 -6.511 4.048 1.00 92.44 293 LEU A O 1
ATOM 2290 N N . HIS A 1 294 ? 13.204 -5.292 3.179 1.00 92.31 294 HIS A N 1
ATOM 2291 C CA . HIS A 1 294 ? 13.982 -6.388 2.605 1.00 92.31 294 HIS A CA 1
ATOM 2292 C C . HIS A 1 294 ? 13.171 -7.259 1.630 1.00 92.31 294 HIS A C 1
ATOM 2294 O O . HIS A 1 294 ? 13.312 -8.483 1.610 1.00 92.31 294 HIS A O 1
ATOM 2300 N N . LEU A 1 295 ? 12.316 -6.644 0.801 1.00 90.62 295 LEU A N 1
ATOM 2301 C CA . LEU A 1 295 ? 11.439 -7.387 -0.120 1.00 90.62 295 LEU A CA 1
ATOM 2302 C C . LEU A 1 295 ? 12.225 -8.158 -1.187 1.00 90.62 295 LEU A C 1
ATOM 2304 O O . LEU A 1 295 ? 11.721 -9.126 -1.743 1.00 90.62 295 LEU A O 1
ATOM 2308 N N . PHE A 1 296 ? 13.481 -7.786 -1.441 1.00 85.56 296 PHE A N 1
ATOM 2309 C CA . PHE A 1 296 ? 14.383 -8.524 -2.329 1.00 85.56 296 PHE A CA 1
ATOM 2310 C C . PHE A 1 296 ? 14.680 -9.960 -1.859 1.00 85.56 296 PHE A C 1
ATOM 2312 O O . PHE A 1 296 ? 15.151 -10.766 -2.662 1.00 85.56 296 PHE A O 1
ATOM 2319 N N . GLN A 1 297 ? 14.416 -10.278 -0.585 1.00 85.62 297 GLN A N 1
ATOM 2320 C CA . GLN A 1 297 ? 14.567 -11.621 -0.014 1.00 85.62 297 GLN A CA 1
ATOM 2321 C C . GLN A 1 297 ? 13.314 -12.489 -0.186 1.00 85.62 297 GLN A C 1
ATOM 2323 O O . GLN A 1 297 ? 13.384 -13.696 0.040 1.00 85.62 297 GLN A O 1
ATOM 2328 N N . LEU A 1 298 ? 12.171 -11.900 -0.556 1.00 78.88 298 LEU A N 1
ATOM 2329 C CA . LEU A 1 298 ? 10.939 -12.660 -0.737 1.00 78.88 298 LEU A CA 1
ATOM 2330 C C . LEU A 1 298 ? 11.027 -13.557 -1.982 1.00 78.88 298 LEU A C 1
ATOM 2332 O O . LEU A 1 298 ? 11.622 -13.160 -2.995 1.00 78.88 298 LEU A O 1
ATOM 2336 N N . PRO A 1 299 ? 10.419 -14.758 -1.944 1.00 77.38 299 PRO A N 1
ATOM 2337 C CA . PRO A 1 299 ? 10.186 -15.550 -3.139 1.00 77.38 299 PRO A CA 1
ATOM 2338 C C . PRO A 1 299 ? 9.529 -14.713 -4.236 1.00 77.38 299 PRO A C 1
ATOM 2340 O O . PRO A 1 299 ? 8.606 -13.940 -3.998 1.00 77.38 299 PRO A O 1
ATOM 2343 N N . ARG A 1 300 ? 9.977 -14.902 -5.478 1.00 73.12 300 ARG A N 1
ATOM 2344 C CA . ARG A 1 300 ? 9.492 -14.129 -6.637 1.00 73.12 300 ARG A CA 1
ATOM 2345 C C . ARG A 1 300 ? 8.143 -14.623 -7.172 1.00 73.12 300 ARG A C 1
ATOM 2347 O O . ARG A 1 300 ? 7.846 -14.457 -8.355 1.00 73.12 300 ARG A O 1
ATOM 2354 N N . THR A 1 301 ? 7.367 -15.295 -6.332 1.00 81.00 301 THR A N 1
ATOM 2355 C CA . THR A 1 301 ? 6.026 -15.790 -6.636 1.00 81.00 301 THR A CA 1
ATOM 2356 C C . THR A 1 301 ? 5.025 -14.763 -6.146 1.00 81.00 301 THR A C 1
ATOM 2358 O O . THR A 1 301 ? 4.855 -14.591 -4.941 1.00 81.00 301 THR A O 1
ATOM 2361 N N . HIS A 1 302 ? 4.370 -14.092 -7.085 1.00 86.12 302 HIS A N 1
ATOM 2362 C CA . HIS A 1 302 ? 3.363 -13.075 -6.810 1.00 86.12 302 HIS A CA 1
ATOM 2363 C C . HIS A 1 302 ? 2.119 -13.394 -7.624 1.00 86.12 302 HIS A C 1
ATOM 2365 O O . HIS A 1 302 ? 2.220 -13.846 -8.767 1.00 86.12 302 HIS A O 1
ATOM 2371 N N . LEU A 1 303 ? 0.958 -13.181 -7.021 1.00 91.50 303 LEU A N 1
ATOM 2372 C CA . LEU A 1 303 ? -0.323 -13.495 -7.634 1.00 91.50 303 LEU A CA 1
ATOM 2373 C C . LEU A 1 303 ? -0.753 -12.440 -8.669 1.00 91.50 303 LEU A C 1
ATOM 2375 O O . LEU A 1 303 ? -1.483 -12.768 -9.603 1.00 91.50 303 LEU A O 1
ATOM 2379 N N . GLY A 1 304 ? -0.286 -11.196 -8.526 1.00 92.62 304 GLY A N 1
ATOM 2380 C CA . GLY A 1 304 ? -0.791 -10.026 -9.238 1.00 92.62 304 GLY A CA 1
ATOM 2381 C C . GLY A 1 304 ? -1.963 -9.375 -8.496 1.00 92.62 304 GLY A C 1
ATOM 2382 O O . GLY A 1 304 ? -2.861 -10.055 -7.998 1.00 92.62 304 GLY A O 1
ATOM 2383 N N . ILE A 1 305 ? -1.988 -8.039 -8.444 1.00 94.00 305 ILE A N 1
ATOM 2384 C CA . ILE A 1 305 ? -2.972 -7.265 -7.659 1.00 94.00 305 ILE A CA 1
ATOM 2385 C C . ILE A 1 305 ? -4.428 -7.535 -8.079 1.00 94.00 305 ILE A C 1
ATOM 2387 O O . ILE A 1 305 ? -5.307 -7.592 -7.218 1.00 94.00 305 ILE A O 1
ATOM 2391 N N . ARG A 1 306 ? -4.706 -7.741 -9.378 1.00 92.00 306 ARG A N 1
ATOM 2392 C CA . ARG A 1 306 ? -6.061 -8.100 -9.845 1.00 92.00 306 ARG A CA 1
ATOM 2393 C C . ARG A 1 306 ? -6.529 -9.414 -9.220 1.00 92.00 306 ARG A C 1
ATOM 2395 O O . ARG A 1 306 ? -7.575 -9.449 -8.578 1.00 92.00 306 ARG A O 1
ATOM 2402 N N . ARG A 1 307 ? -5.731 -10.469 -9.392 1.00 92.56 307 ARG A N 1
ATOM 2403 C CA . ARG A 1 307 ? -6.047 -11.814 -8.901 1.00 92.56 307 ARG A CA 1
ATOM 2404 C C . ARG A 1 307 ? -6.076 -11.866 -7.379 1.00 92.56 307 ARG A C 1
ATOM 2406 O O . ARG A 1 307 ? -6.924 -12.541 -6.818 1.00 92.56 307 ARG A O 1
ATOM 2413 N N . TRP A 1 308 ? -5.211 -11.102 -6.711 1.00 94.19 308 TRP A N 1
ATOM 2414 C CA . TRP A 1 308 ? -5.280 -10.908 -5.265 1.00 94.19 308 TRP A CA 1
ATOM 2415 C C . TRP A 1 308 ? -6.644 -10.371 -4.826 1.00 94.19 308 TRP A C 1
ATOM 2417 O O . TRP A 1 308 ? -7.275 -10.955 -3.953 1.00 94.19 308 TRP A O 1
ATOM 2427 N N . ALA A 1 309 ? -7.142 -9.303 -5.448 1.00 91.81 309 ALA A N 1
ATOM 2428 C CA . ALA A 1 309 ? -8.441 -8.745 -5.080 1.00 91.81 309 ALA A CA 1
ATOM 2429 C C . ALA A 1 309 ? -9.602 -9.724 -5.340 1.00 91.81 309 ALA A C 1
ATOM 2431 O O . ALA A 1 309 ? -10.551 -9.770 -4.559 1.00 91.81 309 ALA A O 1
ATOM 2432 N N . GLU A 1 310 ? -9.534 -10.506 -6.422 1.00 90.62 310 GLU A N 1
ATOM 2433 C CA . GLU A 1 310 ? -10.493 -11.580 -6.722 1.00 90.62 310 GLU A CA 1
ATOM 2434 C C . GLU A 1 310 ? -10.435 -12.698 -5.669 1.00 90.62 310 GLU A C 1
ATOM 2436 O O . GLU A 1 310 ? -11.477 -13.108 -5.156 1.00 90.62 310 GLU A O 1
ATOM 2441 N N . GLU A 1 311 ? -9.231 -13.134 -5.282 1.00 92.56 311 GLU A N 1
ATOM 2442 C CA . GLU A 1 311 ? -9.031 -14.139 -4.235 1.00 92.56 311 GLU A CA 1
ATOM 2443 C C . GLU A 1 311 ? -9.584 -13.657 -2.892 1.00 92.56 311 GLU A C 1
ATOM 2445 O O . GLU A 1 311 ? -10.295 -14.403 -2.224 1.00 92.56 311 GLU A O 1
ATOM 2450 N N . ILE A 1 312 ? -9.308 -12.409 -2.504 1.00 92.81 312 ILE A N 1
ATOM 2451 C CA . ILE A 1 312 ? -9.812 -11.843 -1.250 1.00 92.81 312 ILE A CA 1
ATOM 2452 C C . ILE A 1 312 ? -11.342 -11.789 -1.242 1.00 92.81 312 ILE A C 1
ATOM 2454 O O . ILE A 1 312 ? -11.943 -12.205 -0.256 1.00 92.81 312 ILE A O 1
ATOM 2458 N N . ARG A 1 313 ? -11.983 -11.355 -2.336 1.00 89.44 313 ARG A N 1
ATOM 2459 C CA . ARG A 1 313 ? -13.454 -11.348 -2.448 1.00 89.44 313 ARG A CA 1
ATOM 2460 C C . ARG A 1 313 ? -14.054 -12.751 -2.350 1.00 89.44 313 ARG A C 1
ATOM 2462 O O . ARG A 1 313 ? -15.092 -12.921 -1.721 1.00 89.44 313 ARG A O 1
ATOM 2469 N N . GLY A 1 314 ? -13.406 -13.750 -2.953 1.00 90.88 314 GLY A N 1
ATOM 2470 C CA . GLY A 1 314 ? -13.855 -15.142 -2.879 1.00 90.88 314 GLY A CA 1
ATOM 2471 C C . GLY A 1 314 ? -13.636 -15.774 -1.501 1.00 90.88 314 GLY A C 1
ATOM 2472 O O . GLY A 1 314 ? -14.489 -16.510 -1.013 1.00 90.88 314 GLY A O 1
ATOM 2473 N N . ALA A 1 315 ? -12.505 -15.481 -0.859 1.00 92.56 315 ALA A N 1
ATOM 2474 C CA . ALA A 1 315 ? -12.128 -16.061 0.426 1.00 92.56 315 ALA A CA 1
ATOM 2475 C C . ALA A 1 315 ? -12.792 -15.382 1.633 1.00 92.56 315 ALA A C 1
ATOM 2477 O O . ALA A 1 315 ? -12.881 -15.999 2.694 1.00 92.56 315 ALA A O 1
ATOM 2478 N N . LEU A 1 316 ? -13.211 -14.121 1.495 1.00 92.00 316 LEU A N 1
ATOM 2479 C CA . LEU A 1 316 ? -13.791 -13.296 2.55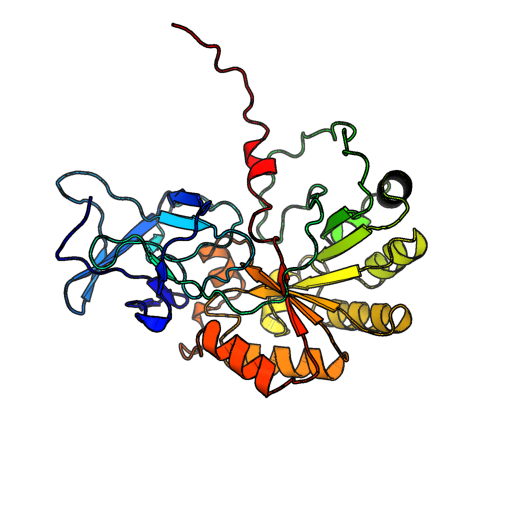5 1.00 92.00 316 LEU A CA 1
ATOM 2480 C C . LEU A 1 316 ? -15.084 -12.613 2.056 1.00 92.00 316 LEU A C 1
ATOM 2482 O O . LEU A 1 316 ? -15.112 -11.395 1.887 1.00 92.00 316 LEU A O 1
ATOM 2486 N N . PRO A 1 317 ? -16.174 -13.368 1.821 1.00 85.00 317 PRO A N 1
ATOM 2487 C CA . PRO A 1 317 ? -17.389 -12.847 1.180 1.00 85.00 317 PRO A CA 1
ATOM 2488 C C . PRO A 1 317 ? -18.130 -11.770 1.992 1.00 85.00 317 PRO A C 1
ATOM 2490 O O . PRO A 1 317 ? -18.903 -11.006 1.426 1.00 85.00 317 PRO A O 1
ATOM 2493 N N . GLY A 1 318 ? -17.898 -11.689 3.307 1.00 86.88 318 GLY A N 1
ATOM 2494 C CA . GLY A 1 318 ? -18.451 -10.641 4.175 1.00 86.88 318 GLY A CA 1
ATOM 2495 C C . GLY A 1 318 ? -17.639 -9.342 4.200 1.00 86.88 318 GLY A C 1
ATOM 2496 O O . GLY A 1 318 ? -17.952 -8.460 4.995 1.00 86.88 318 GLY A O 1
ATOM 2497 N N . VAL A 1 319 ? -16.580 -9.239 3.388 1.00 91.25 319 VAL A N 1
ATOM 2498 C CA . VAL A 1 319 ? -15.645 -8.109 3.400 1.00 91.25 319 VAL A CA 1
ATOM 2499 C C . VAL A 1 319 ? -15.784 -7.289 2.127 1.00 91.25 319 VAL A C 1
ATOM 2501 O O . VAL A 1 319 ? -15.535 -7.765 1.019 1.00 91.25 319 VAL A O 1
ATOM 2504 N N . GLU A 1 320 ? -16.127 -6.016 2.287 1.00 90.56 320 GLU A N 1
ATOM 2505 C CA . GLU A 1 320 ? -16.237 -5.071 1.186 1.00 90.56 320 GLU A CA 1
ATOM 2506 C C . GLU A 1 320 ? -14.870 -4.437 0.881 1.00 90.56 320 GLU A C 1
ATOM 2508 O O . GLU A 1 320 ? -14.280 -3.737 1.708 1.00 90.56 320 GLU A O 1
ATOM 2513 N N . LEU A 1 321 ? -14.357 -4.665 -0.331 1.00 89.50 321 LEU A N 1
ATOM 2514 C CA . LEU A 1 321 ? -13.184 -3.949 -0.836 1.00 89.50 321 LEU A CA 1
ATOM 2515 C C . LEU A 1 321 ? -13.635 -2.655 -1.514 1.00 89.50 321 LEU A C 1
ATOM 2517 O O . LEU A 1 321 ? -14.329 -2.693 -2.532 1.00 89.50 321 LEU A O 1
ATOM 2521 N N . VAL A 1 322 ? -13.187 -1.526 -0.977 1.00 85.88 322 VAL A N 1
ATOM 2522 C CA . VAL A 1 322 ? -13.519 -0.172 -1.431 1.00 85.88 322 VAL A CA 1
ATOM 2523 C C . VAL A 1 322 ? -12.236 0.497 -1.898 1.00 85.88 322 VAL A C 1
ATOM 2525 O O . VAL A 1 322 ? -11.206 0.357 -1.250 1.00 85.88 322 VAL A O 1
ATOM 2528 N N . HIS A 1 323 ? -12.253 1.234 -3.005 1.00 77.19 323 HIS A N 1
ATOM 2529 C CA . HIS A 1 323 ? -11.099 2.062 -3.376 1.00 77.19 323 HIS A CA 1
ATOM 2530 C C . HIS A 1 323 ? -11.269 3.457 -2.821 1.00 77.19 323 HIS A C 1
ATOM 2532 O O . HIS A 1 323 ? -12.354 4.023 -2.894 1.00 77.19 323 HIS A O 1
ATOM 2538 N N . THR A 1 324 ? -10.200 4.005 -2.261 1.00 68.38 324 THR A N 1
ATOM 2539 C CA . THR A 1 324 ? -10.202 5.362 -1.729 1.00 68.38 324 THR A CA 1
ATOM 2540 C C . THR A 1 324 ? -9.242 6.267 -2.496 1.00 68.38 324 THR A C 1
ATOM 2542 O O . THR A 1 324 ? -8.186 5.844 -2.974 1.00 68.38 324 THR A O 1
ATOM 2545 N N . GLY A 1 325 ? -9.622 7.542 -2.605 1.00 56.03 325 GLY A N 1
ATOM 2546 C CA . GLY A 1 325 ? -8.921 8.577 -3.365 1.00 56.03 325 GLY A CA 1
ATOM 2547 C C . GLY A 1 325 ? -7.581 9.029 -2.790 1.00 56.03 325 GLY A C 1
ATOM 2548 O O . GLY A 1 325 ? -6.922 9.885 -3.391 1.00 56.03 325 GLY A O 1
ATOM 2549 N N . LEU A 1 326 ? -7.115 8.354 -1.733 1.00 56.09 326 LEU A N 1
ATOM 2550 C CA . LEU A 1 326 ? -5.796 8.494 -1.113 1.00 56.09 326 LEU A CA 1
ATOM 2551 C C . LEU A 1 326 ? -4.609 8.229 -2.074 1.00 56.09 326 LEU A C 1
ATOM 2553 O O . LEU A 1 326 ? -3.473 8.109 -1.624 1.00 56.09 326 LEU A O 1
ATOM 2557 N N . SER A 1 327 ? -4.823 8.128 -3.392 1.00 42.22 327 SER A N 1
ATOM 2558 C CA . SER A 1 327 ? -3.774 8.066 -4.418 1.00 42.22 327 SER A CA 1
ATOM 2559 C C . SER A 1 327 ? -3.175 9.434 -4.783 1.00 42.22 327 SER A C 1
ATOM 2561 O O . SER A 1 327 ? -2.055 9.498 -5.292 1.00 42.22 327 SER A O 1
ATOM 2563 N N . THR A 1 328 ? -3.885 10.530 -4.509 1.00 39.91 328 THR A N 1
ATOM 2564 C CA . THR A 1 328 ? -3.451 11.910 -4.809 1.00 39.91 328 THR A CA 1
ATOM 2565 C C . THR A 1 328 ? -2.607 12.621 -3.722 1.00 39.91 328 THR A C 1
ATOM 2567 O O . THR A 1 328 ? -1.824 13.522 -4.060 1.00 39.91 328 THR A O 1
ATOM 2570 N N . PRO A 1 329 ? -2.684 12.297 -2.420 1.00 39.69 329 PRO A N 1
ATOM 2571 C CA . PRO A 1 329 ? -2.276 13.234 -1.394 1.00 39.69 329 PRO A CA 1
ATOM 2572 C C . PRO A 1 329 ? -0.880 12.964 -0.848 1.00 39.69 329 PRO A C 1
ATOM 2574 O O . PRO A 1 329 ? -0.663 12.432 0.234 1.00 39.69 329 PRO A O 1
ATOM 2577 N N . LEU A 1 330 ? 0.090 13.423 -1.618 1.00 37.47 330 LEU A N 1
ATOM 2578 C CA . LEU A 1 330 ? 1.277 14.074 -1.063 1.00 37.47 330 LEU A CA 1
ATOM 2579 C C . LEU A 1 330 ? 1.772 15.178 -2.012 1.00 37.47 330 LEU A C 1
ATOM 2581 O O . LEU A 1 330 ? 2.831 15.742 -1.781 1.00 37.47 330 LEU A O 1
ATOM 2585 N N . GLY A 1 331 ? 1.075 15.454 -3.126 1.00 31.44 331 GLY A N 1
ATOM 2586 C CA . GLY A 1 331 ? 1.577 16.349 -4.175 1.00 31.44 331 GLY A CA 1
ATOM 2587 C C . GLY A 1 331 ? 1.136 17.770 -4.071 1.00 31.44 331 GLY A C 1
ATOM 2588 O O . GLY A 1 331 ? 1.978 18.633 -3.898 1.00 31.44 331 GLY A O 1
ATOM 2589 N N . ARG A 1 332 ? -0.170 18.025 -4.055 1.00 30.08 332 ARG A N 1
ATOM 2590 C CA . ARG A 1 332 ? -0.647 19.410 -4.014 1.00 30.08 332 ARG A CA 1
ATOM 2591 C C . ARG A 1 332 ? -0.185 20.190 -2.777 1.00 30.08 332 ARG A C 1
ATOM 2593 O O . ARG A 1 332 ? -0.047 21.400 -2.874 1.00 30.08 332 ARG A O 1
ATOM 2600 N N . TRP A 1 333 ? 0.106 19.519 -1.659 1.00 31.20 333 TRP A N 1
ATOM 2601 C CA . TRP A 1 333 ? 0.638 20.171 -0.455 1.00 31.20 333 TRP A CA 1
ATOM 2602 C C . TRP A 1 333 ? 2.169 20.359 -0.486 1.00 31.20 333 TRP A C 1
ATOM 2604 O O . TRP A 1 333 ? 2.656 21.388 -0.038 1.00 31.20 333 TRP A O 1
ATOM 2614 N N . LEU A 1 334 ? 2.931 19.430 -1.086 1.00 31.88 334 LEU A N 1
ATOM 2615 C CA . LEU A 1 334 ? 4.381 19.601 -1.306 1.00 31.88 334 LEU A CA 1
ATOM 2616 C C . LEU A 1 334 ? 4.696 20.581 -2.452 1.00 31.88 334 LEU A C 1
ATOM 2618 O O . LEU A 1 334 ? 5.719 21.261 -2.420 1.00 31.88 334 LEU A O 1
ATOM 2622 N N . ASP A 1 335 ? 3.813 20.675 -3.446 1.00 32.19 335 ASP A N 1
ATOM 2623 C CA . ASP A 1 335 ? 3.954 21.553 -4.613 1.00 32.19 335 ASP A CA 1
ATOM 2624 C C . ASP A 1 335 ? 3.385 22.966 -4.347 1.00 32.19 335 ASP A C 1
ATOM 2626 O O . ASP A 1 335 ? 3.733 23.924 -5.038 1.00 32.19 335 ASP A O 1
ATOM 2630 N N . GLY A 1 336 ? 2.546 23.117 -3.313 1.00 28.84 336 GLY A N 1
ATOM 2631 C CA . GLY A 1 336 ? 1.793 24.336 -2.993 1.00 28.84 336 GLY A CA 1
ATOM 2632 C C . GLY A 1 336 ? 2.586 25.486 -2.362 1.00 28.84 336 GLY A C 1
ATOM 2633 O O . GLY A 1 336 ? 2.041 26.576 -2.246 1.00 28.84 336 GLY A O 1
ATOM 2634 N N . ASN A 1 337 ? 3.864 25.290 -2.015 1.00 30.50 337 ASN A N 1
ATOM 2635 C CA . ASN A 1 337 ? 4.728 26.347 -1.461 1.00 30.50 337 ASN A CA 1
ATOM 2636 C C . ASN A 1 337 ? 5.853 26.811 -2.407 1.00 30.50 337 ASN A C 1
ATOM 2638 O O . ASN A 1 337 ? 6.795 27.474 -1.982 1.00 30.50 337 ASN A O 1
ATOM 2642 N N . ARG A 1 338 ? 5.742 26.540 -3.717 1.00 30.23 338 ARG A N 1
ATOM 2643 C CA . ARG A 1 338 ? 6.537 27.242 -4.751 1.00 30.23 338 ARG A CA 1
ATOM 2644 C C . ARG A 1 338 ? 5.719 28.252 -5.552 1.00 30.23 338 ARG A C 1
ATOM 2646 O O . ARG A 1 338 ? 6.027 28.533 -6.704 1.00 30.23 338 ARG A O 1
ATOM 2653 N N . GLY A 1 339 ? 4.719 28.854 -4.915 1.00 27.80 339 GLY A N 1
ATOM 2654 C CA . GLY A 1 339 ? 4.109 30.105 -5.359 1.00 27.80 339 GLY A CA 1
ATOM 2655 C C . GLY A 1 339 ? 4.956 31.326 -4.991 1.00 27.80 339 GLY A C 1
ATOM 2656 O O . GLY A 1 339 ? 4.409 32.322 -4.536 1.00 27.80 339 GLY A O 1
ATOM 2657 N N . ALA A 1 340 ? 6.281 31.267 -5.164 1.00 25.72 340 ALA A N 1
ATOM 2658 C CA . ALA A 1 340 ? 7.052 32.489 -5.327 1.00 25.72 340 ALA A CA 1
ATOM 2659 C C . ALA A 1 340 ? 6.775 32.967 -6.751 1.00 25.72 340 ALA A C 1
ATOM 2661 O O . ALA A 1 340 ? 7.195 32.331 -7.715 1.00 25.72 340 ALA A O 1
ATOM 2662 N N . THR A 1 341 ? 5.994 34.040 -6.850 1.00 29.91 341 THR A N 1
ATOM 2663 C CA . THR A 1 341 ? 5.946 34.993 -7.963 1.00 29.91 341 THR A CA 1
ATOM 2664 C C . THR A 1 341 ? 7.072 34.804 -8.985 1.00 29.91 341 THR A C 1
ATOM 2666 O O . THR A 1 341 ? 8.132 35.417 -8.875 1.00 29.91 341 THR A O 1
ATOM 2669 N N . VAL A 1 342 ? 6.828 34.007 -10.027 1.00 25.64 342 VAL A N 1
ATOM 2670 C CA . VAL A 1 342 ? 7.443 34.276 -11.326 1.00 25.64 342 VAL A CA 1
ATOM 2671 C C . VAL A 1 342 ? 6.502 35.268 -11.972 1.00 25.64 342 VAL A C 1
ATOM 2673 O O . VAL A 1 342 ? 5.458 34.911 -12.519 1.00 25.64 342 VAL A O 1
ATOM 2676 N N . GLY A 1 343 ? 6.839 36.542 -11.775 1.00 25.88 343 GLY A N 1
ATOM 2677 C CA . GLY A 1 343 ? 6.218 37.631 -12.494 1.00 25.88 343 GLY A CA 1
ATOM 2678 C C . GLY A 1 343 ? 6.203 37.300 -13.978 1.00 25.88 343 GLY A C 1
ATOM 2679 O O . GLY A 1 343 ? 7.198 36.858 -14.551 1.00 25.88 343 GLY A O 1
ATOM 2680 N N . GLN A 1 344 ? 5.041 37.515 -14.579 1.00 27.92 344 GLN A N 1
ATOM 2681 C CA . GLN A 1 344 ? 4.942 37.754 -16.001 1.00 27.92 344 GLN A CA 1
ATOM 2682 C C . GLN A 1 344 ? 5.949 38.852 -16.360 1.00 27.92 344 GLN A C 1
ATOM 2684 O O . GLN A 1 344 ? 5.788 40.004 -15.958 1.00 27.92 344 GLN A O 1
ATOM 2689 N N . SER A 1 345 ? 6.973 38.512 -17.128 1.00 25.55 345 SER A N 1
ATOM 2690 C CA . SER A 1 345 ? 7.615 39.477 -18.010 1.00 25.55 345 SER A CA 1
ATOM 2691 C C . SER A 1 345 ? 7.438 38.991 -19.439 1.00 25.55 345 SER A C 1
ATOM 2693 O O . SER A 1 345 ? 7.608 37.808 -19.730 1.00 25.55 345 SER A O 1
ATOM 2695 N N . ARG A 1 346 ? 6.974 39.951 -20.236 1.00 31.62 346 ARG A N 1
ATOM 2696 C CA . ARG A 1 346 ? 6.540 39.900 -21.631 1.00 31.62 346 ARG A CA 1
ATOM 2697 C C . ARG A 1 346 ? 7.536 39.257 -22.582 1.00 31.62 346 ARG A C 1
ATOM 2699 O O . ARG A 1 346 ? 8.751 39.363 -22.309 1.00 31.62 346 ARG A O 1
#

pLDDT: mean 78.81, std 20.01, range [25.55, 97.94]

Foldseek 3Di:
DDDPQWAFWFDQQQDIDRDDPVQKDFQDPPKDKAFQFQKFAWTDRDNDIDTDQDDPNHGDTWIFILHFFQKDAFTAGHIHHHPPGDFDFFFQTWRWDDDPNTTITRIDRDPFDADPDFDEDEDDEDPFLVDDDPDPPDDPPPDPPPQGDVQFYEYEYEQCCVVDPCSLVVLLVNCVSRVLRYAYAYELHALVNLVSCVVSNNLNYAYEDAFLDQLLQCLRCVVPVSGVVRVVSNLVSNVVRDVAHEYEYADDRNHCQAPVRLVSVLCVCVVSVHQEYEYDHRGGRSVCSCVSSVSVPGDSDGPTPVVSVVVCCVSPVSHRYHYYRVNPPPPCVVVVPPPPDPDDDD

Secondary structure (DSSP, 8-state):
---TTSB--EEETTEEEPPPGGGEEE--TT-EEEE-TTEEEEEEETTEEEE-SEETTEE---EEEEPPTT-EESSEE-EEE-TTPPPPPS--PEEEEEETTEEEEEEE---PBPPP---EEE------TT---S-TT-------PPPP-TT-EEEEEEGGGGGSTTHHHHHHHHHHHHTT-EEEEEES--HHHHHHHHHHT--EEEEEES--SHHHHHHHHGGGT--HHHHHHHHHHHHHH-SSEEEEEEE-TTTTTSHHHHHHHHHHHHHTTEEEEEEEE--S-HHHHHHHHTGGGS-S----HHHHHHHHHHH-TT-EEEE-STTSTTHHHHHTT---------

Radius of gyration: 20.76 Å; chains: 1; bounding box: 47×56×56 Å

Sequence (346 aa):
MEAPSIRLSAMNLIKPVAPPVEELIPLPENTQVLPLPGRIPIGFSGRKSVLLREFHKRTVYPVGAVLPPGYLATLRPAYATQLDAPFLPFRGYAAVGKLDNRRVVSAYAPPFVQPPSMPEYFLPLDPGPFGSTPDGSGMFPEPDMPRAGEGGLSLMLSGNFFHREDAGSVLGRVREHSGGNVRVYLIAPTPQAVRRLWEVGLKEIRPVFPSAQPTCYNRLFEKSGRDFSTLKKSLTALQQFEGNLEIGYGVFPGLTDHPTEIAAFRHLVSTFGITRVYLFNWPADPDRFVDRLHLFQLPRTHLGIRRWAEEIRGALPGVELVHTGLSTPLGRWLDGNRGATVGQSR